Protein AF-A0A2K3M2D8-F1 (afdb_monomer_lite)

Sequence (207 aa):
MLEACWSGPVSIKERLSQLAHGIKEWNDITVERVMKQKRKLLGRIGGIQRKLQTERRNRFLIRLEKDLQDELAHILKSEELMWFQRSRANWLVDGDRNTRYYHLKAITRRRYNKVNMLRDMHGNWVEDVEALKQMANNYYKALFADEGNALNWYQTKITFPQLNDEDLQMIRGDITNEEVKRAVFNMSPWKAPGPDGFPAGFYQKSW

Organism: Trifolium pratense (NCBI:txid57577)

Secondary structure (DSSP, 8-state):
-HHHHHSSS--HHHHHHHHHHHHHHHHIIIIIHHHHHHHHHHHHHHHHHHHHHHSTT-HHHHHHHHHHHHHHHHHHHHHHHHHHHHHT-S---S-S--HHHHHHHHHHHHHHT----EE-TTS-EE--HHHHHHHHHHHHHHHTS-----------TTSPPPPPHHHHHHHTSPPPHHHHHHHHHHS-TTS---TTS--HHHHHH--

pLDDT: mean 78.42, std 10.38, range [46.56, 92.94]

Structure (mmCIF, N/CA/C/O backbone):
data_AF-A0A2K3M2D8-F1
#
_entry.id   AF-A0A2K3M2D8-F1
#
loop_
_atom_site.group_PDB
_atom_site.id
_atom_site.type_symbol
_atom_site.label_atom_id
_atom_site.label_alt_id
_atom_site.label_comp_id
_atom_site.label_asym_id
_atom_site.label_entity_id
_atom_site.label_seq_id
_atom_site.pdbx_PDB_ins_code
_atom_site.Cartn_x
_atom_site.Cartn_y
_atom_site.Cartn_z
_atom_site.occupancy
_atom_site.B_iso_or_equiv
_atom_site.auth_seq_id
_atom_site.auth_comp_id
_atom_site.auth_asym_id
_atom_site.auth_atom_id
_atom_site.pdbx_PDB_model_num
ATOM 1 N N . MET A 1 1 ? -13.037 15.030 -2.043 1.00 56.59 1 MET A N 1
ATOM 2 C CA . MET A 1 1 ? -11.563 15.011 -1.894 1.00 56.59 1 MET A CA 1
ATOM 3 C C . MET A 1 1 ? -10.885 14.781 -3.238 1.00 56.59 1 MET A C 1
ATOM 5 O O . MET A 1 1 ? -10.189 15.678 -3.675 1.00 56.59 1 MET A O 1
ATOM 9 N N . LEU A 1 2 ? -11.148 13.660 -3.926 1.00 56.94 2 LEU A N 1
ATOM 10 C CA . LEU A 1 2 ? -10.595 13.387 -5.264 1.00 56.94 2 LEU A CA 1
ATOM 11 C C . LEU A 1 2 ? -10.935 14.468 -6.304 1.00 56.94 2 LEU A C 1
ATOM 13 O O . LEU A 1 2 ? -10.025 14.979 -6.942 1.00 56.94 2 LEU A O 1
ATOM 17 N N . GLU A 1 3 ? -12.206 14.866 -6.416 1.00 62.62 3 GLU A N 1
ATOM 18 C CA . GLU A 1 3 ? -12.639 15.896 -7.381 1.00 62.62 3 GLU A CA 1
ATOM 19 C C . GLU A 1 3 ? -12.010 17.272 -7.108 1.00 62.62 3 GLU A C 1
ATOM 21 O O . GLU A 1 3 ? -11.564 17.939 -8.034 1.00 62.62 3 GLU A O 1
ATOM 26 N N . ALA A 1 4 ? -11.878 17.656 -5.834 1.00 61.91 4 ALA A N 1
ATOM 27 C CA . ALA A 1 4 ? -11.292 18.936 -5.433 1.00 61.91 4 ALA A CA 1
ATOM 28 C C . ALA A 1 4 ? -9.782 19.030 -5.730 1.00 61.91 4 ALA A C 1
ATOM 30 O O . ALA A 1 4 ? -9.289 20.102 -6.064 1.00 61.91 4 ALA A O 1
ATOM 31 N N . CYS A 1 5 ? -9.046 17.914 -5.647 1.00 61.62 5 CYS A N 1
ATOM 32 C CA . CYS A 1 5 ? -7.627 17.856 -6.026 1.00 61.62 5 CYS A CA 1
ATOM 33 C C . CYS A 1 5 ? -7.417 17.790 -7.552 1.00 61.62 5 CYS A C 1
ATOM 35 O O . CYS A 1 5 ? -6.292 17.941 -8.028 1.00 61.62 5 CYS A O 1
ATOM 37 N N . TRP A 1 6 ? -8.483 17.541 -8.321 1.00 65.06 6 TRP A N 1
ATOM 38 C CA . TRP A 1 6 ? -8.449 17.379 -9.776 1.00 65.06 6 TRP A CA 1
ATOM 39 C C . TRP A 1 6 ? -9.015 18.575 -10.557 1.00 65.06 6 TRP A C 1
ATOM 41 O O . TRP A 1 6 ? -8.907 18.601 -11.782 1.00 65.06 6 TRP A O 1
ATOM 51 N N . SER A 1 7 ? -9.543 19.598 -9.887 1.00 61.06 7 SER A N 1
ATOM 52 C CA . SER A 1 7 ? -10.033 20.834 -10.507 1.00 61.06 7 SER A CA 1
ATOM 53 C C . SER A 1 7 ? -9.023 21.982 -10.341 1.00 61.06 7 SER A C 1
ATOM 55 O O . SER A 1 7 ? -8.965 22.611 -9.289 1.00 61.06 7 SER A O 1
ATOM 57 N N . GLY A 1 8 ? -8.216 22.266 -11.370 1.00 64.50 8 GLY A N 1
ATOM 58 C CA . GLY A 1 8 ? -7.281 23.406 -11.403 1.00 64.50 8 GLY A CA 1
ATOM 59 C C . GLY A 1 8 ? -6.307 23.350 -12.593 1.00 64.50 8 GLY A C 1
ATOM 60 O O . GLY A 1 8 ? -6.267 22.324 -13.263 1.00 64.50 8 GLY A O 1
ATOM 61 N N . PRO A 1 9 ? -5.512 24.398 -12.887 1.00 69.94 9 PRO A N 1
ATOM 62 C CA . PRO A 1 9 ? -4.497 24.417 -13.956 1.00 69.94 9 PRO A CA 1
ATOM 63 C C . PRO A 1 9 ? -3.109 23.936 -13.474 1.00 69.94 9 PRO A C 1
ATOM 65 O O . PRO A 1 9 ? -2.076 24.468 -13.861 1.00 69.94 9 PRO A O 1
ATOM 68 N N . VAL A 1 10 ? -3.081 22.956 -12.571 1.00 74.19 10 VAL A N 1
ATOM 69 C CA . VAL A 1 10 ? -1.873 22.520 -11.850 1.00 74.19 10 VAL A CA 1
ATOM 70 C C . VAL A 1 10 ? -1.262 21.273 -12.512 1.00 74.19 10 VAL A C 1
ATOM 72 O O . VAL A 1 10 ? -2.002 20.450 -13.065 1.00 74.19 10 VAL A O 1
ATOM 75 N N . SER A 1 11 ? 0.067 21.109 -12.454 1.00 81.75 11 SER A N 1
ATOM 76 C CA . SER A 1 11 ? 0.778 19.932 -12.987 1.00 81.75 11 SER A CA 1
ATOM 77 C C . SER A 1 11 ? 0.305 18.625 -12.334 1.00 81.75 11 SER A C 1
ATOM 79 O O . SER A 1 11 ? -0.012 18.589 -11.144 1.00 81.75 11 SER A O 1
ATOM 81 N N . ILE A 1 12 ? 0.297 17.516 -13.085 1.00 79.06 12 ILE A N 1
ATOM 82 C CA . ILE A 1 12 ? -0.122 16.188 -12.593 1.00 79.06 12 ILE A CA 1
ATOM 83 C C . ILE A 1 12 ? 0.673 15.777 -11.342 1.00 79.06 12 ILE A C 1
ATOM 85 O O . ILE A 1 12 ? 0.098 15.256 -10.388 1.00 79.06 12 ILE A O 1
ATOM 89 N N . LYS A 1 13 ? 1.980 16.069 -11.296 1.00 79.75 13 LYS A N 1
ATOM 90 C CA . LYS A 1 13 ? 2.847 15.730 -10.152 1.00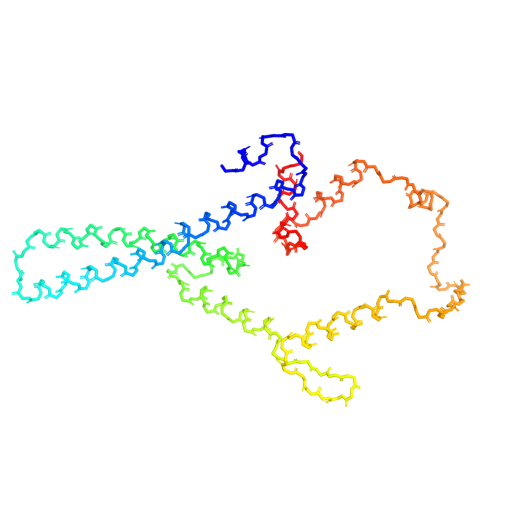 79.75 13 LYS A CA 1
ATOM 91 C C . LYS A 1 13 ? 2.410 16.428 -8.861 1.00 79.75 13 LYS A C 1
ATOM 93 O O . LYS A 1 13 ? 2.422 15.832 -7.782 1.00 79.75 13 LYS A O 1
ATOM 98 N N . GLU A 1 14 ? 2.003 17.684 -8.973 1.00 80.19 14 GLU A N 1
ATOM 99 C CA . GLU A 1 14 ? 1.523 18.479 -7.845 1.00 80.19 14 GLU A CA 1
ATOM 100 C C . GLU A 1 14 ? 0.139 18.003 -7.392 1.00 80.19 14 GLU A C 1
ATOM 102 O O . GLU A 1 14 ? -0.081 17.852 -6.192 1.00 80.19 14 GLU A O 1
ATOM 107 N N . ARG A 1 15 ? -0.750 17.628 -8.323 1.00 81.69 15 ARG A N 1
ATOM 108 C CA . ARG A 1 15 ? -2.049 17.010 -7.987 1.00 81.69 15 ARG A CA 1
ATOM 109 C C . ARG A 1 15 ? -1.896 15.689 -7.247 1.00 81.69 15 ARG A C 1
ATOM 111 O O . ARG A 1 15 ? -2.567 15.475 -6.242 1.00 81.69 15 ARG A O 1
ATOM 118 N N . LEU A 1 16 ? -1.002 14.814 -7.712 1.00 82.25 16 LEU A N 1
ATOM 119 C CA . LEU A 1 16 ? -0.710 13.543 -7.043 1.00 82.25 16 LEU A CA 1
ATOM 120 C C . LEU A 1 16 ? -0.160 13.778 -5.631 1.00 82.25 16 LEU A C 1
ATOM 122 O O . LEU A 1 16 ? -0.548 13.081 -4.697 1.00 82.25 16 LEU A O 1
ATOM 126 N N . SER A 1 17 ? 0.674 14.805 -5.455 1.00 83.56 17 SER A N 1
ATOM 127 C CA . SER A 1 17 ? 1.220 15.182 -4.146 1.00 83.56 17 SER A CA 1
ATOM 128 C C . SER A 1 17 ? 0.140 15.725 -3.200 1.00 83.56 17 SER A C 1
ATOM 130 O O . SER A 1 17 ? 0.068 15.310 -2.043 1.00 83.56 17 SER A O 1
ATOM 132 N N . GLN A 1 18 ? -0.742 16.602 -3.688 1.00 82.44 18 GLN A N 1
ATOM 133 C CA . GLN A 1 18 ? -1.882 17.118 -2.921 1.00 82.44 18 GLN A CA 1
ATOM 134 C C . GLN A 1 18 ? -2.861 16.002 -2.546 1.00 82.44 18 GLN A C 1
ATOM 136 O O . GLN A 1 18 ? -3.309 15.926 -1.402 1.00 82.44 18 GLN A O 1
ATOM 141 N N . LEU A 1 19 ? -3.145 15.094 -3.482 1.00 83.69 19 LEU A N 1
ATOM 142 C CA . LEU A 1 19 ? -3.987 13.933 -3.233 1.00 83.69 19 LEU A CA 1
ATOM 143 C C . LEU A 1 19 ? -3.359 13.006 -2.189 1.00 83.69 19 LEU A C 1
ATOM 145 O O . LEU A 1 19 ? -4.055 12.557 -1.283 1.00 83.69 19 LEU A O 1
ATOM 149 N N . ALA A 1 20 ? -2.053 12.745 -2.272 1.00 83.56 20 ALA A N 1
ATOM 150 C CA . ALA A 1 20 ? -1.342 11.941 -1.283 1.00 83.56 20 ALA A CA 1
ATOM 151 C C . ALA A 1 20 ? -1.420 12.570 0.118 1.00 83.56 20 ALA A C 1
ATOM 153 O O . ALA A 1 20 ? -1.667 11.861 1.097 1.00 83.56 20 ALA A O 1
ATOM 154 N N . HIS A 1 21 ? -1.275 13.896 0.218 1.00 82.69 21 HIS A N 1
ATOM 155 C CA . HIS A 1 21 ? -1.446 14.617 1.478 1.00 82.69 21 HIS A CA 1
ATOM 156 C C . HIS A 1 21 ? -2.876 14.487 2.017 1.00 82.69 21 HIS A C 1
ATOM 158 O O . HIS A 1 21 ? -3.063 14.102 3.170 1.00 82.69 21 HIS A O 1
ATOM 164 N N . GLY A 1 22 ? -3.879 14.701 1.164 1.00 83.06 22 GLY A N 1
ATOM 165 C CA . GLY A 1 22 ? -5.282 14.536 1.530 1.00 83.06 22 GLY A CA 1
ATOM 166 C C . GLY A 1 22 ? -5.614 13.113 1.984 1.00 83.06 22 GLY A C 1
ATOM 167 O O . GLY A 1 22 ? -6.265 12.922 3.006 1.00 83.06 22 GLY A O 1
ATOM 168 N N . ILE A 1 23 ? -5.117 12.087 1.290 1.00 80.81 23 ILE A N 1
ATOM 169 C CA . ILE A 1 23 ? -5.309 10.684 1.690 1.00 80.81 23 ILE A CA 1
ATOM 170 C C . ILE A 1 23 ? -4.653 10.407 3.045 1.00 80.81 23 ILE A C 1
ATOM 172 O O . ILE A 1 23 ? -5.220 9.671 3.854 1.00 80.81 23 ILE A O 1
ATOM 176 N N . LYS A 1 24 ? -3.480 10.989 3.316 1.00 80.06 24 LYS A N 1
ATOM 177 C CA . LYS A 1 24 ? -2.807 10.855 4.611 1.00 80.06 24 LYS A CA 1
ATOM 178 C C . LYS A 1 24 ? -3.639 11.479 5.731 1.00 80.06 24 LYS A C 1
ATOM 180 O O . LYS A 1 24 ? -3.902 10.807 6.723 1.00 80.06 24 LYS A O 1
ATOM 185 N N . GLU A 1 25 ? -4.124 12.700 5.534 1.00 80.94 25 GLU A N 1
ATOM 186 C CA . GLU A 1 25 ? -5.004 13.378 6.489 1.00 80.94 25 GLU A CA 1
ATOM 187 C C . GLU A 1 25 ? -6.316 12.604 6.699 1.00 80.94 25 GLU A C 1
ATOM 189 O O . GLU A 1 25 ? -6.740 12.365 7.830 1.00 80.94 25 GLU A O 1
ATOM 194 N N . TRP A 1 26 ? -6.928 12.112 5.619 1.00 80.56 26 TRP A N 1
ATOM 195 C CA . TRP A 1 26 ? -8.106 11.252 5.690 1.00 80.56 26 TRP A CA 1
ATOM 196 C C . TRP A 1 26 ? -7.828 9.967 6.471 1.00 80.56 26 TRP A C 1
ATOM 198 O O . TRP A 1 26 ? -8.653 9.561 7.290 1.00 80.56 26 TRP A O 1
ATOM 208 N N . ASN A 1 27 ? -6.673 9.330 6.262 1.00 77.50 27 ASN A N 1
ATOM 209 C CA . ASN A 1 27 ? -6.263 8.141 7.005 1.00 77.50 27 ASN A CA 1
ATOM 210 C C . ASN A 1 27 ? -6.078 8.451 8.500 1.00 77.50 27 ASN A C 1
ATOM 212 O O . ASN A 1 27 ? -6.513 7.661 9.335 1.00 77.50 27 ASN A O 1
ATOM 216 N N . ASP A 1 28 ? -5.522 9.606 8.857 1.00 72.75 28 ASP A N 1
ATOM 217 C CA . ASP A 1 28 ? -5.382 10.015 10.259 1.00 72.75 28 ASP A CA 1
ATOM 218 C C . ASP A 1 28 ? -6.762 10.274 10.899 1.00 72.75 28 ASP A C 1
ATOM 220 O O . ASP A 1 28 ? -7.049 9.827 12.015 1.00 72.75 28 ASP A O 1
ATOM 224 N N . ILE A 1 29 ? -7.680 10.899 10.158 1.00 73.12 29 ILE A N 1
ATOM 225 C CA . ILE A 1 29 ? -9.049 11.185 10.612 1.00 73.12 29 ILE A CA 1
ATOM 226 C C . ILE A 1 29 ? -9.924 9.928 10.684 1.00 73.12 29 ILE A C 1
ATOM 228 O O . ILE A 1 29 ? -10.851 9.884 11.493 1.00 73.12 29 ILE A O 1
ATOM 232 N N . THR A 1 30 ? -9.673 8.906 9.868 1.00 70.88 30 THR A N 1
ATOM 233 C CA . THR A 1 30 ? -10.493 7.684 9.835 1.00 70.88 30 THR A CA 1
ATOM 234 C C . THR A 1 30 ? -9.877 6.561 10.660 1.00 70.88 30 THR A C 1
ATOM 236 O O . THR A 1 30 ? -10.492 6.089 11.614 1.00 70.88 30 THR A O 1
ATOM 239 N N . VAL A 1 31 ? -8.644 6.156 10.364 1.00 70.00 31 VAL A N 1
ATOM 240 C CA . VAL A 1 31 ? -8.004 4.984 10.972 1.00 70.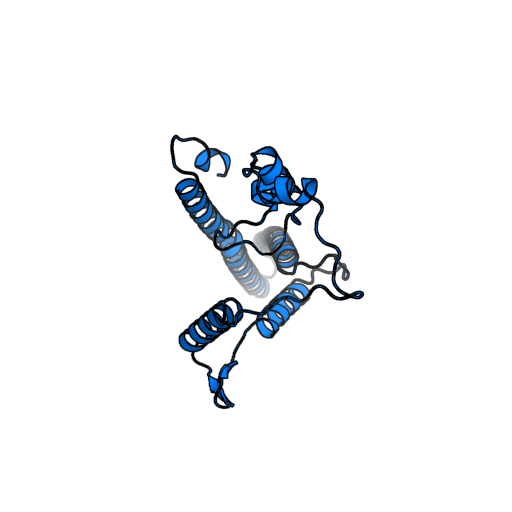00 31 VAL A CA 1
ATOM 241 C C . VAL A 1 31 ? -7.544 5.252 12.399 1.00 70.00 31 VAL A C 1
ATOM 243 O O . VAL A 1 31 ? -7.848 4.461 13.299 1.00 70.00 31 VAL A O 1
ATOM 246 N N . GLU A 1 32 ? -6.835 6.356 12.656 1.00 73.19 32 GLU A N 1
ATOM 247 C CA . GLU A 1 32 ? -6.421 6.642 14.034 1.00 73.19 32 GLU A CA 1
ATOM 248 C C . GLU A 1 32 ? -7.616 6.977 14.919 1.00 73.19 32 GLU A C 1
ATOM 250 O O . GLU A 1 32 ? -7.638 6.618 16.100 1.00 73.19 32 GLU A O 1
ATOM 255 N N . ARG A 1 33 ? -8.625 7.643 14.355 1.00 78.19 33 ARG A N 1
ATOM 256 C CA . ARG A 1 33 ? -9.856 7.968 15.069 1.00 78.19 33 ARG A CA 1
ATOM 257 C C . ARG A 1 33 ? -10.622 6.718 15.469 1.00 78.19 33 ARG A C 1
ATOM 259 O O . ARG A 1 33 ? -11.011 6.652 16.628 1.00 78.19 33 ARG A O 1
ATOM 266 N N . VAL A 1 34 ? -10.762 5.716 14.595 1.00 81.25 34 VAL A N 1
ATOM 267 C CA . VAL A 1 34 ? -11.384 4.418 14.930 1.00 81.25 34 VAL A CA 1
ATOM 268 C C . VAL A 1 34 ? -10.665 3.767 16.118 1.00 81.25 34 VAL A C 1
ATOM 270 O O . VAL A 1 34 ? -11.301 3.370 17.095 1.00 81.25 34 VAL A O 1
ATOM 273 N N . MET A 1 35 ? -9.328 3.758 16.112 1.00 80.44 35 MET A N 1
ATOM 274 C CA . MET A 1 35 ? -8.526 3.209 17.216 1.00 80.44 35 MET A CA 1
ATOM 275 C C . MET A 1 35 ? -8.647 4.022 18.517 1.00 80.44 35 MET A C 1
ATOM 277 O O . MET A 1 35 ? -8.703 3.462 19.618 1.00 80.44 35 MET A O 1
ATOM 281 N N . LYS A 1 36 ? -8.679 5.358 18.428 1.00 84.50 36 LYS A N 1
ATOM 282 C CA . LYS A 1 36 ? -8.880 6.265 19.574 1.00 84.50 36 LYS A CA 1
ATOM 283 C C . LYS A 1 36 ? -10.304 6.129 20.141 1.00 84.50 36 LYS A C 1
ATOM 285 O O . LYS A 1 36 ? -10.460 6.029 21.357 1.00 84.50 36 LYS A O 1
ATOM 290 N N . GLN A 1 37 ? -11.323 6.051 19.284 1.00 85.44 37 GLN A N 1
ATOM 291 C CA . GLN A 1 37 ? -12.730 5.863 19.655 1.00 85.44 37 GLN A CA 1
ATOM 292 C C . GLN A 1 37 ? -12.955 4.514 20.333 1.00 85.44 37 GLN A C 1
ATOM 294 O O . GLN A 1 37 ? -13.534 4.489 21.415 1.00 85.44 37 GLN A O 1
ATOM 299 N N . LYS A 1 38 ? -12.410 3.418 19.789 1.00 87.12 38 LYS A N 1
ATOM 300 C CA . LYS A 1 38 ? -12.451 2.093 20.429 1.00 87.12 38 LYS A CA 1
ATOM 301 C C . LYS A 1 38 ? -11.910 2.133 21.858 1.00 87.12 38 LYS A C 1
ATOM 303 O O . LYS A 1 38 ? -12.580 1.683 22.784 1.00 87.12 38 LYS A O 1
ATOM 308 N N . ARG A 1 39 ? -10.723 2.724 22.062 1.00 87.12 39 ARG A N 1
ATOM 309 C CA . ARG A 1 39 ? -10.127 2.879 23.404 1.00 87.12 39 ARG A CA 1
ATOM 310 C C . ARG A 1 39 ? -11.017 3.698 24.340 1.00 87.12 39 ARG A C 1
ATOM 312 O O . ARG A 1 39 ? -11.209 3.307 25.489 1.00 87.12 39 ARG A O 1
ATOM 319 N N . LYS A 1 40 ? -11.594 4.799 23.849 1.00 90.44 40 LYS A N 1
ATOM 320 C CA . LYS A 1 40 ? -12.511 5.650 24.623 1.00 90.44 40 LYS A CA 1
ATOM 321 C C . LYS A 1 40 ? -13.783 4.900 25.030 1.00 90.44 40 LYS A C 1
ATOM 323 O O . LYS A 1 40 ? -14.185 4.996 26.187 1.00 90.44 40 LYS A O 1
ATOM 328 N N . LEU A 1 41 ? -14.399 4.152 24.114 1.00 88.56 41 LEU A N 1
ATOM 329 C CA . LEU A 1 41 ? -15.617 3.378 24.375 1.00 88.56 41 LEU A CA 1
ATOM 330 C C . LEU A 1 41 ? -15.370 2.266 25.394 1.00 88.56 41 LEU A C 1
ATOM 332 O O . LEU A 1 41 ? -16.096 2.186 26.380 1.00 88.56 41 LEU A O 1
ATOM 336 N N . LEU A 1 42 ? -14.292 1.493 25.232 1.00 85.00 42 LEU A N 1
ATOM 337 C CA . LEU A 1 42 ? -13.897 0.465 26.201 1.00 85.00 42 LEU A CA 1
ATOM 338 C C . LEU A 1 42 ? -13.642 1.058 27.595 1.00 85.00 42 LEU A C 1
ATOM 340 O O . LEU A 1 42 ? -14.097 0.506 28.595 1.00 85.00 42 LEU A O 1
ATOM 344 N N . GLY A 1 43 ? -12.977 2.217 27.669 1.00 87.00 43 GLY A N 1
ATOM 345 C CA . GLY A 1 43 ? -12.768 2.932 28.930 1.00 87.00 43 GLY A CA 1
ATOM 346 C C . GLY A 1 43 ? -14.075 3.389 29.591 1.00 87.00 43 GLY A C 1
ATOM 347 O O . GLY A 1 43 ? -14.234 3.233 30.803 1.00 87.00 43 GLY A O 1
ATOM 348 N N . ARG A 1 44 ? -15.032 3.914 28.808 1.00 88.75 44 ARG A N 1
ATOM 349 C CA . ARG A 1 44 ? -16.357 4.333 29.304 1.00 88.75 44 ARG A CA 1
ATOM 350 C C . ARG A 1 44 ? -17.186 3.147 29.791 1.00 88.75 44 ARG A C 1
ATOM 352 O O . ARG A 1 44 ? -17.714 3.222 30.896 1.00 88.75 44 ARG A O 1
ATOM 359 N N . ILE A 1 45 ? -17.250 2.062 29.017 1.00 82.94 45 ILE A N 1
ATOM 360 C CA . ILE A 1 45 ? -17.955 0.828 29.395 1.00 82.94 45 ILE A CA 1
ATOM 361 C C . ILE A 1 45 ? -17.355 0.263 30.687 1.00 82.94 45 ILE A C 1
ATOM 363 O O . ILE A 1 45 ? -18.086 0.035 31.645 1.00 82.94 45 ILE A O 1
ATOM 367 N N . GLY A 1 46 ? -16.025 0.157 30.781 1.00 79.75 46 GLY A N 1
ATOM 368 C CA . GLY A 1 46 ? -15.361 -0.301 32.006 1.00 79.75 46 GLY A CA 1
ATOM 369 C C . GLY A 1 46 ? -15.618 0.609 33.218 1.00 79.75 46 GLY A C 1
ATOM 370 O O . GLY A 1 46 ? -15.731 0.139 34.348 1.00 79.75 46 GLY A O 1
ATOM 371 N N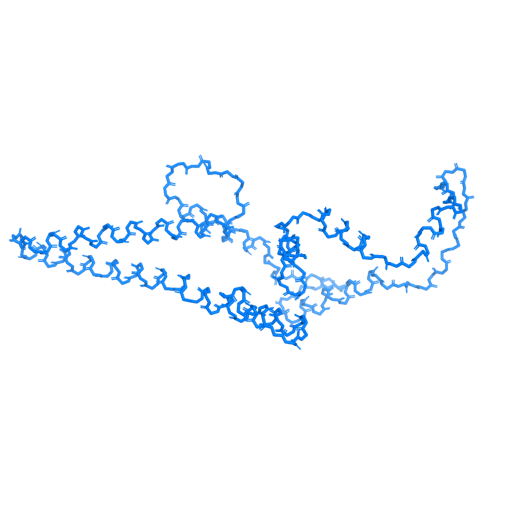 . GLY A 1 47 ? -15.752 1.923 33.010 1.00 82.44 47 GLY A N 1
ATOM 372 C CA . GLY A 1 47 ? -16.182 2.864 34.049 1.00 82.44 47 GLY A CA 1
ATOM 373 C C . GLY A 1 47 ? -17.619 2.628 34.524 1.00 82.44 47 GLY A C 1
ATOM 374 O O . GLY A 1 47 ? -17.867 2.611 35.729 1.00 82.44 47 GLY A O 1
ATOM 375 N N . ILE A 1 48 ? -18.549 2.413 33.591 1.00 81.75 48 ILE A N 1
ATOM 376 C CA . ILE A 1 48 ? -19.967 2.157 33.881 1.00 81.75 48 ILE A CA 1
ATOM 377 C C . ILE A 1 48 ? -20.144 0.817 34.596 1.00 81.75 48 ILE A C 1
ATOM 379 O O . ILE A 1 48 ? -20.824 0.770 35.616 1.00 81.75 48 ILE A O 1
ATOM 383 N N . GLN A 1 49 ? -19.469 -0.238 34.139 1.00 76.56 49 GLN A N 1
ATOM 384 C CA . GLN A 1 49 ? -19.517 -1.562 34.764 1.00 76.56 49 GLN A CA 1
ATOM 385 C C . GLN A 1 49 ? -19.013 -1.534 36.211 1.00 76.56 49 GLN A C 1
ATOM 387 O O . GLN A 1 49 ? -19.648 -2.110 37.092 1.00 76.56 49 GLN A O 1
ATOM 392 N N . ARG A 1 50 ? -17.932 -0.790 36.495 1.00 77.62 50 ARG A N 1
ATOM 393 C CA . ARG A 1 50 ? -17.454 -0.575 37.874 1.00 77.62 50 ARG A CA 1
ATOM 394 C C . ARG A 1 50 ? -18.482 0.153 38.742 1.00 77.62 50 ARG A C 1
ATOM 396 O O . ARG A 1 50 ? -18.693 -0.243 39.881 1.00 77.62 50 ARG A O 1
ATOM 403 N N . LYS A 1 51 ? -19.159 1.176 38.208 1.00 79.94 51 LYS A N 1
ATOM 404 C CA . LYS A 1 51 ? -20.235 1.875 38.935 1.00 79.94 51 LYS A CA 1
ATOM 405 C C . LYS A 1 51 ? -21.487 1.014 39.132 1.00 79.94 51 LYS A C 1
ATOM 407 O O . LYS A 1 51 ? -22.123 1.112 40.173 1.00 79.94 51 LYS A O 1
ATOM 412 N N . LEU A 1 52 ? -21.834 0.151 38.180 1.00 70.94 52 LEU A N 1
ATOM 413 C CA . LEU A 1 52 ? -22.966 -0.778 38.296 1.00 70.94 52 LEU A CA 1
ATOM 414 C C . LEU A 1 52 ? -22.726 -1.878 39.342 1.00 70.94 52 LEU A C 1
ATOM 416 O O . LEU A 1 52 ? -23.684 -2.379 39.928 1.00 70.94 52 LEU A O 1
ATOM 420 N N . GLN A 1 53 ? -21.466 -2.228 39.624 1.00 72.62 53 GLN A N 1
ATOM 421 C CA . GLN A 1 53 ? -21.125 -3.151 40.712 1.00 72.62 53 GLN A CA 1
ATOM 422 C C . GLN A 1 53 ? -21.445 -2.565 42.096 1.00 72.62 53 GLN A C 1
ATOM 424 O O . GLN A 1 53 ? -21.895 -3.308 42.971 1.00 72.62 53 GLN A O 1
ATOM 429 N N . THR A 1 54 ? -21.265 -1.251 42.277 1.00 74.19 54 THR A N 1
ATOM 430 C CA . THR A 1 54 ? -21.588 -0.528 43.519 1.00 74.19 54 THR A CA 1
ATOM 431 C C . THR A 1 54 ? -23.050 -0.066 43.575 1.00 74.19 54 THR A C 1
ATOM 433 O O . THR A 1 54 ? -23.678 -0.143 44.625 1.00 74.19 54 THR A O 1
ATOM 436 N N . GLU A 1 55 ? -23.631 0.353 42.447 1.00 70.81 55 GLU A N 1
ATOM 437 C CA . GLU A 1 55 ? -25.010 0.850 42.322 1.00 70.81 55 GLU A CA 1
ATOM 438 C C . GLU A 1 55 ? -25.856 -0.092 41.446 1.00 70.81 55 GLU A C 1
ATOM 440 O O . GLU A 1 55 ? -26.198 0.207 40.299 1.00 70.81 55 GLU A O 1
ATOM 445 N N . ARG A 1 56 ? -26.231 -1.252 42.001 1.00 60.22 56 ARG A N 1
ATOM 446 C CA . ARG A 1 56 ? -26.855 -2.382 41.275 1.00 60.22 56 ARG A CA 1
ATOM 447 C C . ARG A 1 56 ? -28.213 -2.108 40.597 1.00 60.22 56 ARG A C 1
ATOM 449 O O . ARG A 1 56 ? -28.770 -3.011 39.978 1.00 60.22 56 ARG A O 1
ATOM 456 N N . ARG A 1 57 ? -28.793 -0.907 40.715 1.00 65.38 57 ARG A N 1
ATOM 457 C CA . ARG A 1 57 ? -30.145 -0.575 40.207 1.00 65.38 57 ARG A CA 1
ATOM 458 C C . ARG A 1 57 ? -30.233 0.767 39.475 1.00 65.38 57 ARG A C 1
ATOM 460 O O . ARG A 1 57 ? -31.266 1.430 39.509 1.00 65.38 57 ARG A O 1
ATOM 467 N N . ASN A 1 58 ? -29.179 1.163 38.768 1.00 77.19 58 ASN A N 1
ATOM 468 C CA . ASN A 1 58 ? -29.206 2.380 37.960 1.00 77.19 58 ASN A CA 1
ATOM 469 C C . ASN A 1 58 ? -29.657 2.094 36.511 1.00 77.19 58 ASN A C 1
ATOM 471 O O . ASN A 1 58 ? -28.861 1.727 35.646 1.00 77.19 58 ASN A O 1
ATOM 475 N N . ARG A 1 59 ? -30.958 2.275 36.231 1.00 81.94 59 ARG A N 1
ATOM 476 C CA . ARG A 1 59 ? -31.557 2.029 34.900 1.00 81.94 59 ARG A CA 1
ATOM 477 C C . ARG A 1 59 ? -30.944 2.904 33.797 1.00 81.94 59 ARG A C 1
ATOM 479 O O . ARG A 1 59 ? -30.870 2.468 32.650 1.00 81.94 59 ARG A O 1
ATOM 486 N N . PHE A 1 60 ? -30.492 4.111 34.137 1.00 87.06 60 PHE A N 1
ATOM 487 C CA . PHE A 1 60 ? -29.815 5.003 33.197 1.00 87.06 60 PHE A CA 1
ATOM 488 C C . PHE A 1 60 ? -28.455 4.438 32.775 1.00 87.06 60 PHE A C 1
ATOM 490 O O . PHE A 1 60 ? -28.172 4.377 31.582 1.00 87.06 60 PHE A O 1
ATOM 497 N N . LEU A 1 61 ? -27.652 3.954 33.729 1.00 78.44 61 LEU A N 1
ATOM 498 C CA . LEU A 1 61 ? -26.350 3.346 33.434 1.00 78.44 61 LEU A CA 1
ATOM 499 C C . LEU A 1 61 ? -26.474 2.076 32.584 1.00 78.44 61 LEU A C 1
ATOM 501 O O . LEU A 1 61 ? -25.660 1.883 31.690 1.00 78.44 61 LEU A O 1
ATOM 505 N N . ILE A 1 62 ? -27.514 1.264 32.800 1.00 76.81 62 ILE A N 1
ATOM 506 C CA . ILE A 1 62 ? -27.785 0.068 31.982 1.00 76.81 62 ILE A CA 1
ATOM 507 C C . ILE A 1 62 ? -28.119 0.450 30.532 1.00 76.81 62 ILE A C 1
ATOM 509 O O . ILE A 1 62 ? -27.603 -0.157 29.596 1.00 76.81 62 ILE A O 1
ATOM 513 N N . ARG A 1 63 ? -28.967 1.469 30.323 1.00 86.88 63 ARG A N 1
ATOM 514 C CA . ARG A 1 63 ? -29.288 1.953 28.969 1.00 86.88 63 ARG A CA 1
ATOM 515 C C . ARG A 1 63 ? -28.048 2.534 28.286 1.00 86.88 63 ARG A C 1
ATOM 517 O O . ARG A 1 63 ? -27.762 2.174 27.154 1.00 86.88 63 ARG A O 1
ATOM 524 N N . LEU A 1 64 ? -27.286 3.356 29.005 1.00 87.06 64 LEU A N 1
ATOM 525 C CA . LEU A 1 64 ? -26.054 3.950 28.493 1.00 87.06 64 LEU A CA 1
ATOM 526 C C . LEU A 1 64 ? -24.993 2.892 28.154 1.00 87.06 64 LEU A C 1
ATOM 528 O O . LEU A 1 64 ? -24.278 3.048 27.170 1.00 87.06 64 LEU A O 1
ATOM 532 N N . GLU A 1 65 ? -24.874 1.822 28.944 1.00 80.81 65 GLU A N 1
ATOM 533 C CA . GLU A 1 65 ? -23.987 0.701 28.621 1.00 80.81 65 GLU A CA 1
ATOM 534 C C . GLU A 1 65 ? -24.391 0.041 27.302 1.00 80.81 65 GLU A C 1
ATOM 536 O O . GLU A 1 65 ? -23.527 -0.178 26.455 1.00 80.81 65 GLU A O 1
ATOM 541 N N . LYS A 1 66 ? -25.689 -0.220 27.105 1.00 82.88 66 LYS A N 1
ATOM 542 C CA . LYS A 1 66 ? -26.205 -0.793 25.859 1.00 82.88 66 LYS A CA 1
ATOM 543 C C . LYS A 1 66 ? -25.884 0.097 24.654 1.00 82.88 66 LYS A C 1
ATOM 545 O O . LYS A 1 66 ? -25.301 -0.389 23.691 1.00 82.88 66 LYS A O 1
ATOM 550 N N . ASP A 1 67 ? -26.171 1.395 24.745 1.00 88.50 67 ASP A N 1
ATOM 551 C CA . ASP A 1 67 ? -25.905 2.347 23.657 1.00 88.50 67 ASP A CA 1
ATOM 552 C C . ASP A 1 67 ? -24.403 2.386 23.295 1.00 88.50 67 ASP A C 1
ATOM 554 O O . ASP A 1 67 ? -24.026 2.415 22.124 1.00 88.50 67 ASP A O 1
ATOM 558 N N . LEU A 1 68 ? -23.519 2.325 24.301 1.00 83.62 68 LEU A N 1
ATOM 559 C CA . LEU A 1 68 ? -22.068 2.282 24.090 1.00 83.62 68 LEU A CA 1
ATOM 560 C C . LEU A 1 68 ? -21.581 0.944 23.519 1.00 83.62 68 LEU A C 1
ATOM 562 O O . LEU A 1 68 ? -20.589 0.929 22.788 1.00 83.62 68 LEU A O 1
ATOM 566 N N . GLN A 1 69 ? -22.233 -0.171 23.855 1.00 78.44 69 GLN A N 1
ATOM 567 C CA . GLN A 1 69 ? -21.939 -1.480 23.268 1.00 78.44 69 GLN A CA 1
ATOM 568 C C . GLN A 1 69 ? -22.340 -1.530 21.789 1.00 78.44 69 GLN A C 1
ATOM 570 O O . GLN A 1 69 ? -21.572 -2.053 20.978 1.00 78.44 69 GLN A O 1
ATOM 575 N N . ASP A 1 70 ? -23.474 -0.930 21.424 1.00 85.62 70 ASP A N 1
ATOM 576 C CA . ASP A 1 70 ? -23.909 -0.805 20.030 1.00 85.62 70 ASP A CA 1
ATOM 577 C C . ASP A 1 70 ? -22.930 0.078 19.229 1.00 85.62 70 ASP A C 1
ATOM 579 O O . ASP A 1 70 ? -22.460 -0.313 18.155 1.00 85.62 70 ASP A O 1
ATOM 583 N N . GLU A 1 71 ? -22.510 1.223 19.784 1.00 87.75 71 GLU A N 1
ATOM 584 C CA . GLU A 1 71 ? -21.478 2.078 19.176 1.00 87.75 71 GLU A CA 1
ATOM 585 C C . GLU A 1 71 ? -20.140 1.328 19.021 1.00 87.75 71 GLU A C 1
ATOM 587 O O . GLU A 1 71 ? -19.488 1.392 17.974 1.00 87.75 71 GLU A O 1
ATOM 592 N N . LEU A 1 72 ? -19.740 0.548 20.032 1.00 84.00 72 LEU A N 1
ATOM 593 C CA . LEU A 1 72 ? -18.534 -0.276 19.974 1.00 84.00 72 LEU A CA 1
ATOM 594 C C . LEU A 1 72 ? -18.630 -1.341 18.874 1.00 84.00 72 LEU A C 1
ATOM 596 O O . LEU A 1 72 ? -17.647 -1.556 18.164 1.00 84.00 72 LEU A O 1
ATOM 600 N N . ALA A 1 73 ? -19.789 -1.973 18.683 1.00 82.56 73 ALA A N 1
ATOM 601 C CA . ALA A 1 73 ? -19.995 -2.956 17.622 1.00 82.56 73 ALA A CA 1
ATOM 602 C C . ALA A 1 73 ? -19.793 -2.342 16.223 1.00 82.56 73 ALA A C 1
ATOM 604 O O . ALA A 1 73 ? -19.142 -2.951 15.368 1.00 82.56 73 ALA A O 1
ATOM 605 N N . HIS A 1 74 ? -20.268 -1.111 16.001 1.00 85.56 74 HIS A N 1
ATOM 606 C CA . HIS A 1 74 ? -20.030 -0.372 14.756 1.00 85.56 74 HIS A CA 1
ATOM 607 C C . HIS A 1 74 ? -18.545 -0.056 14.522 1.00 85.56 74 HIS A C 1
ATOM 609 O O . HIS A 1 74 ? -18.031 -0.228 13.408 1.00 85.56 74 HIS A O 1
ATOM 615 N N . ILE A 1 75 ? -17.834 0.368 15.570 1.00 86.06 75 ILE A N 1
ATOM 616 C CA . ILE A 1 75 ? -16.397 0.663 15.502 1.00 86.06 75 ILE A CA 1
ATOM 617 C C . ILE A 1 75 ? -15.584 -0.609 15.229 1.00 86.06 75 ILE A C 1
ATOM 619 O O . ILE A 1 75 ? -14.692 -0.592 14.380 1.00 86.06 75 ILE A O 1
ATOM 623 N N . LEU A 1 76 ? -15.920 -1.727 15.879 1.00 80.62 76 LEU A N 1
ATOM 624 C CA . LEU A 1 76 ? -15.259 -3.017 15.660 1.00 80.62 76 LEU A CA 1
ATOM 625 C C . LEU A 1 76 ? -15.462 -3.537 14.232 1.00 80.62 76 LEU A C 1
ATOM 627 O O . LEU A 1 76 ? -14.514 -4.035 13.632 1.00 80.62 76 LEU A O 1
ATOM 631 N N . LYS A 1 77 ? -16.657 -3.364 13.653 1.00 81.94 77 LYS A N 1
ATOM 632 C CA . LYS A 1 77 ? -16.922 -3.723 12.249 1.00 81.94 77 LYS A CA 1
ATOM 633 C C . LYS A 1 77 ? -16.083 -2.889 11.275 1.00 81.94 77 LYS A C 1
ATOM 635 O O . LYS A 1 77 ? -15.548 -3.413 10.301 1.00 81.94 77 LYS A O 1
ATOM 640 N N . SER A 1 78 ? -15.937 -1.593 11.548 1.00 81.50 78 SER A N 1
ATOM 641 C CA . SER A 1 78 ? -15.074 -0.707 10.752 1.00 81.50 78 SER A CA 1
ATOM 642 C C . SER A 1 78 ? -13.598 -1.114 10.843 1.00 81.50 78 SER A C 1
ATOM 644 O O . SER A 1 78 ? -12.890 -1.149 9.837 1.00 81.50 78 SER A O 1
ATOM 646 N N . GLU A 1 79 ? -13.133 -1.466 12.043 1.00 82.62 79 GLU A N 1
ATOM 647 C CA . GLU A 1 79 ? -11.775 -1.962 12.276 1.00 82.62 79 GLU A CA 1
ATOM 648 C C . GLU A 1 79 ? -11.521 -3.301 11.561 1.00 82.62 79 GLU A C 1
ATOM 650 O O . GLU A 1 79 ? -10.475 -3.479 10.939 1.00 82.62 79 GLU A O 1
ATOM 655 N N . GLU A 1 80 ? -12.480 -4.226 11.601 1.00 79.12 80 GLU A N 1
ATOM 656 C CA . GLU A 1 80 ? -12.421 -5.507 10.894 1.00 79.12 80 GLU A CA 1
ATOM 657 C C . GLU A 1 80 ? -12.266 -5.319 9.381 1.00 79.12 80 GLU A C 1
ATOM 659 O O . GLU A 1 80 ? -11.336 -5.872 8.789 1.00 79.12 80 GLU A O 1
ATOM 664 N N . LEU A 1 81 ? -13.107 -4.481 8.765 1.00 76.69 81 LEU A N 1
ATOM 665 C CA . LEU A 1 81 ? -13.019 -4.151 7.338 1.00 76.69 81 LEU A CA 1
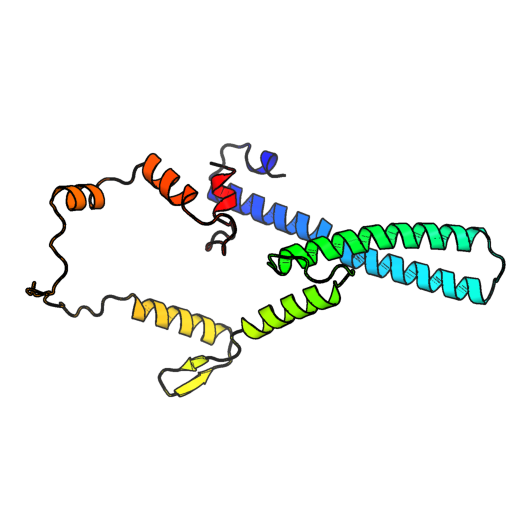ATOM 666 C C . LEU A 1 81 ? -11.646 -3.578 6.969 1.00 76.69 81 LEU A C 1
ATOM 668 O O . LEU A 1 81 ? -11.051 -3.961 5.959 1.00 76.69 81 LEU A O 1
ATOM 672 N N . MET A 1 82 ? -11.110 -2.695 7.811 1.00 77.12 82 MET A N 1
ATOM 673 C CA . MET A 1 82 ? -9.782 -2.123 7.610 1.00 77.12 82 MET A CA 1
ATOM 674 C C . MET A 1 82 ? -8.687 -3.203 7.646 1.00 77.12 82 MET A C 1
ATOM 676 O O . MET A 1 82 ? -7.787 -3.213 6.798 1.00 77.12 82 MET A O 1
ATOM 680 N N . TRP A 1 83 ? -8.727 -4.120 8.616 1.00 72.88 83 TRP A N 1
ATOM 681 C CA . TRP A 1 83 ? -7.734 -5.195 8.710 1.00 72.88 83 TRP A CA 1
ATOM 682 C C . TRP A 1 83 ? -7.867 -6.226 7.599 1.00 72.88 83 TRP A C 1
ATOM 684 O O . TRP A 1 83 ? -6.845 -6.693 7.092 1.00 72.88 83 TRP A O 1
ATOM 694 N N . PHE A 1 84 ? -9.090 -6.517 7.165 1.00 71.44 84 PHE A N 1
ATOM 695 C CA . PHE A 1 84 ? -9.353 -7.344 5.997 1.00 71.44 84 PHE A CA 1
ATOM 696 C C . PHE A 1 84 ? -8.663 -6.765 4.755 1.00 71.44 84 PHE A C 1
ATOM 698 O O . PHE A 1 84 ? -7.822 -7.440 4.154 1.00 71.44 84 PHE A O 1
ATOM 705 N N . GLN A 1 85 ? -8.897 -5.484 4.445 1.00 72.50 85 GLN A N 1
ATOM 706 C CA . GLN A 1 85 ? -8.258 -4.798 3.314 1.00 72.50 85 GLN A CA 1
ATOM 707 C C . GLN A 1 85 ? -6.723 -4.832 3.406 1.00 72.50 85 GLN A C 1
ATOM 709 O O . GLN A 1 85 ? -6.039 -5.164 2.436 1.00 72.50 85 GLN A O 1
ATOM 714 N N . ARG A 1 86 ? -6.160 -4.558 4.591 1.00 74.12 86 ARG A N 1
ATOM 715 C CA . ARG A 1 86 ? -4.703 -4.586 4.821 1.00 74.12 86 ARG A CA 1
ATOM 716 C C . ARG A 1 86 ? -4.090 -5.980 4.695 1.00 74.12 86 ARG A C 1
ATOM 718 O O . ARG A 1 86 ? -2.925 -6.097 4.318 1.00 74.12 86 ARG A O 1
ATOM 725 N N . SER A 1 87 ? -4.842 -7.029 5.018 1.00 67.81 87 SER A N 1
ATOM 726 C CA . SER A 1 87 ? -4.349 -8.408 4.981 1.00 67.81 87 SER A CA 1
ATOM 727 C C . SER A 1 87 ? -4.124 -8.938 3.560 1.00 67.81 87 SER A C 1
ATOM 729 O O . SER A 1 87 ? -3.370 -9.899 3.388 1.00 67.81 87 SER A O 1
ATOM 731 N N . ARG A 1 88 ? -4.748 -8.313 2.544 1.00 67.88 88 ARG A N 1
ATOM 732 C CA . ARG A 1 88 ? -4.772 -8.782 1.145 1.00 67.88 88 ARG A CA 1
ATOM 733 C C . ARG A 1 88 ? -5.208 -10.251 1.010 1.00 67.88 88 ARG A C 1
ATOM 735 O O . ARG A 1 88 ? -4.739 -10.952 0.116 1.00 67.88 88 ARG A O 1
ATOM 742 N N . ALA A 1 89 ? -6.042 -10.740 1.928 1.00 64.06 89 ALA A N 1
ATOM 743 C CA . ALA A 1 89 ? -6.605 -12.081 1.861 1.00 64.06 89 ALA A CA 1
ATOM 744 C C . ALA A 1 89 ? -7.765 -12.115 0.854 1.00 64.06 89 ALA A C 1
ATOM 746 O O . ALA A 1 89 ? -8.616 -11.232 0.870 1.00 64.06 89 ALA A O 1
ATOM 747 N N . ASN A 1 90 ? -7.797 -13.136 -0.008 1.00 56.53 90 ASN A N 1
ATOM 748 C CA . ASN A 1 90 ? -8.829 -13.270 -1.044 1.00 56.53 90 ASN A CA 1
ATOM 749 C C . ASN A 1 90 ? -10.165 -13.809 -0.504 1.00 56.53 90 ASN A C 1
ATOM 751 O O . ASN A 1 90 ? -11.183 -13.614 -1.154 1.00 56.53 90 ASN A O 1
ATOM 755 N N . TRP A 1 91 ? -10.171 -14.486 0.651 1.00 54.78 91 TRP A N 1
ATOM 756 C CA . TRP A 1 91 ? -11.361 -15.130 1.217 1.00 54.78 91 TRP A CA 1
ATOM 757 C C . TRP A 1 91 ? -11.437 -14.979 2.739 1.00 54.78 91 TRP A C 1
ATOM 759 O O . TRP A 1 91 ? -10.426 -15.086 3.441 1.00 54.78 91 TRP A O 1
ATOM 769 N N . LEU A 1 92 ? -12.661 -14.753 3.219 1.00 51.31 92 LEU A N 1
ATOM 770 C CA . LEU A 1 92 ? -13.072 -14.736 4.622 1.00 51.31 92 LEU A CA 1
ATOM 771 C C . LEU A 1 92 ? -13.294 -16.192 5.072 1.00 51.31 92 LEU A C 1
ATOM 773 O O . LEU A 1 92 ? -14.422 -16.666 5.097 1.00 51.31 92 LEU A O 1
ATOM 777 N N . VAL A 1 93 ? -12.215 -16.946 5.303 1.00 49.62 93 VAL A N 1
ATOM 778 C CA . VAL A 1 93 ? -12.331 -18.392 5.600 1.00 49.62 93 VAL A CA 1
ATOM 779 C C . VAL A 1 93 ? -12.929 -18.653 6.988 1.00 49.62 93 VAL A C 1
ATOM 781 O O . VAL A 1 93 ? -13.596 -19.664 7.167 1.00 49.62 93 VAL A O 1
ATOM 784 N N . ASP A 1 94 ? -12.816 -17.711 7.926 1.00 46.56 94 ASP A N 1
ATOM 785 C CA . ASP A 1 94 ? -13.337 -17.888 9.281 1.00 46.56 94 ASP A CA 1
ATOM 786 C C . ASP A 1 94 ? -14.402 -16.831 9.579 1.00 46.56 94 ASP A C 1
ATOM 788 O O . ASP A 1 94 ? -14.096 -15.659 9.797 1.00 46.56 94 ASP A O 1
ATOM 792 N N . GLY A 1 95 ? -15.665 -17.259 9.564 1.00 49.47 95 GLY A N 1
ATOM 793 C CA . GLY A 1 95 ? -16.865 -16.458 9.824 1.00 49.47 95 GLY A CA 1
ATOM 794 C C . GLY A 1 95 ? -17.053 -15.997 11.275 1.00 49.47 95 GLY A C 1
ATOM 795 O O . GLY A 1 95 ? -18.188 -15.853 11.716 1.00 49.47 95 GLY A O 1
ATOM 796 N N . ASP A 1 96 ? -15.974 -15.745 12.012 1.00 48.16 96 ASP A N 1
ATOM 797 C CA . ASP A 1 96 ? -16.026 -15.061 13.305 1.00 48.16 96 ASP A CA 1
ATOM 798 C C . ASP A 1 96 ? -15.079 -13.857 13.278 1.00 48.16 96 ASP A C 1
ATOM 800 O O . ASP A 1 96 ? -14.122 -13.862 12.507 1.00 48.16 96 ASP A O 1
ATOM 804 N N . ARG A 1 97 ? -15.366 -12.817 14.074 1.00 53.19 97 ARG A N 1
ATOM 805 C CA . ARG A 1 97 ? -14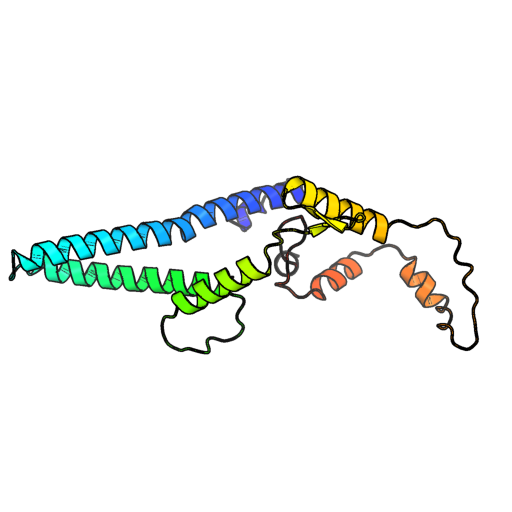.784 -11.450 14.068 1.00 53.19 97 ARG A CA 1
ATOM 806 C C . ARG A 1 97 ? -13.274 -11.411 14.330 1.00 53.19 97 ARG A C 1
ATOM 808 O O . ARG A 1 97 ? -12.781 -10.802 15.288 1.00 53.19 97 ARG A O 1
ATOM 815 N N . ASN A 1 98 ? -12.495 -12.057 13.476 1.00 51.78 98 ASN A N 1
ATOM 816 C CA . ASN A 1 98 ? -11.136 -12.469 13.760 1.00 51.78 98 ASN A CA 1
ATOM 817 C C . ASN A 1 98 ? -10.150 -11.369 13.363 1.00 51.78 98 ASN A C 1
ATOM 819 O O . ASN A 1 98 ? -9.191 -11.573 12.616 1.00 51.78 98 ASN A O 1
ATOM 823 N N . THR A 1 99 ? -10.371 -10.175 13.922 1.00 57.88 99 THR A N 1
ATOM 824 C CA . THR A 1 99 ? -9.384 -9.090 13.947 1.00 57.88 99 THR A CA 1
ATOM 825 C C . THR A 1 99 ? -8.029 -9.648 14.369 1.00 57.88 99 THR A C 1
ATOM 827 O O . THR A 1 99 ? -7.035 -9.351 13.719 1.00 57.88 99 THR A O 1
ATOM 830 N N . ARG A 1 100 ? -7.973 -10.542 15.370 1.00 61.09 100 ARG A N 1
ATOM 831 C CA . ARG A 1 100 ? -6.742 -11.220 15.804 1.00 61.09 100 ARG A CA 1
ATOM 832 C C . ARG A 1 100 ? -6.068 -12.004 14.676 1.00 61.09 100 ARG A C 1
ATOM 834 O O . ARG A 1 100 ? -4.863 -11.840 14.507 1.00 61.09 100 ARG A O 1
ATOM 841 N N . TYR A 1 101 ? -6.793 -12.803 13.894 1.00 63.50 101 TYR A N 1
ATOM 842 C CA . TYR A 1 101 ? -6.230 -13.500 12.732 1.00 63.50 101 TYR A CA 1
ATOM 843 C C . TYR A 1 101 ? -5.681 -12.522 11.691 1.00 63.50 101 TYR A C 1
ATOM 845 O O . TYR A 1 101 ? -4.533 -12.663 11.273 1.00 63.50 101 TYR A O 1
ATOM 853 N N . TYR A 1 102 ? -6.438 -11.488 11.312 1.00 60.72 102 TYR A N 1
ATOM 854 C CA . TYR A 1 102 ? -5.964 -10.506 10.329 1.00 60.72 102 TYR A CA 1
ATOM 855 C C . TYR A 1 102 ? -4.776 -9.688 10.843 1.00 60.72 102 TYR A C 1
ATOM 857 O O . TYR A 1 102 ? -3.821 -9.456 10.101 1.00 60.72 102 TYR A O 1
ATOM 865 N N . HIS A 1 103 ? -4.790 -9.309 12.122 1.00 64.81 103 HIS A N 1
ATOM 866 C CA . HIS A 1 103 ? -3.668 -8.680 12.810 1.00 64.81 103 HIS A CA 1
ATOM 867 C C . HIS A 1 103 ? -2.440 -9.587 12.793 1.00 64.81 103 HIS A C 1
ATOM 869 O O . HIS A 1 103 ? -1.371 -9.142 12.383 1.00 64.81 103 HIS A O 1
ATOM 875 N N . LEU A 1 104 ? -2.580 -10.854 13.191 1.00 66.88 104 LEU A N 1
ATOM 876 C CA . LEU A 1 104 ? -1.488 -11.826 13.188 1.00 66.88 104 LEU A CA 1
ATOM 877 C C . LEU A 1 104 ? -0.960 -12.046 11.773 1.00 66.88 104 LEU A C 1
ATOM 879 O O . LEU A 1 104 ? 0.241 -11.960 11.569 1.00 66.88 104 LEU A O 1
ATOM 883 N N . LYS A 1 105 ? -1.825 -12.223 10.775 1.00 68.44 105 LYS A N 1
ATOM 884 C CA . LYS A 1 105 ? -1.434 -12.391 9.370 1.00 68.44 105 LYS A CA 1
ATOM 885 C C . LYS A 1 105 ? -0.697 -11.165 8.828 1.00 68.44 105 LYS A C 1
ATOM 887 O O . LYS A 1 105 ? 0.335 -11.309 8.175 1.00 68.44 105 LYS A O 1
ATOM 892 N N . ALA A 1 106 ? -1.172 -9.957 9.138 1.00 65.69 106 ALA A N 1
ATOM 893 C CA . ALA A 1 106 ? -0.505 -8.712 8.763 1.00 65.69 106 ALA A CA 1
ATOM 894 C C . ALA A 1 106 ? 0.847 -8.544 9.477 1.00 65.69 106 ALA A C 1
ATOM 896 O O . ALA A 1 106 ? 1.823 -8.145 8.845 1.00 65.69 106 ALA A O 1
ATOM 897 N N . ILE A 1 107 ? 0.929 -8.874 10.771 1.00 72.25 107 ILE A N 1
ATOM 898 C CA . ILE A 1 107 ? 2.176 -8.848 11.549 1.00 72.25 107 ILE A CA 1
ATOM 899 C C . ILE A 1 107 ? 3.165 -9.880 11.008 1.00 72.25 107 ILE A C 1
ATOM 901 O O . ILE A 1 107 ? 4.319 -9.534 10.778 1.00 72.25 107 ILE A O 1
ATOM 905 N N . THR A 1 108 ? 2.731 -11.112 10.752 1.00 68.94 108 THR A N 1
ATOM 906 C CA . THR A 1 108 ? 3.558 -12.177 10.175 1.00 68.94 108 THR A CA 1
ATOM 907 C C . THR A 1 108 ? 4.084 -11.767 8.806 1.00 68.94 108 THR A C 1
ATOM 909 O O . THR A 1 108 ? 5.284 -11.864 8.575 1.00 68.94 108 THR A O 1
ATOM 912 N N . ARG A 1 109 ? 3.242 -11.199 7.930 1.00 71.50 109 ARG A N 1
ATOM 913 C CA . ARG A 1 109 ? 3.684 -10.668 6.632 1.00 71.50 109 ARG A CA 1
ATOM 914 C C . ARG A 1 109 ? 4.691 -9.526 6.787 1.00 71.50 109 ARG A C 1
ATOM 916 O O . ARG A 1 109 ? 5.679 -9.493 6.066 1.00 71.50 109 ARG A O 1
ATOM 923 N N . ARG A 1 110 ? 4.470 -8.601 7.730 1.00 71.44 110 ARG A N 1
ATOM 924 C CA . ARG A 1 110 ? 5.425 -7.517 8.029 1.00 71.44 110 ARG A CA 1
ATOM 925 C C . ARG A 1 110 ? 6.758 -8.055 8.537 1.00 71.44 110 ARG A C 1
ATOM 927 O O . ARG A 1 110 ? 7.784 -7.547 8.117 1.00 71.44 110 ARG A O 1
ATOM 934 N N . ARG A 1 111 ? 6.746 -9.059 9.420 1.00 70.25 111 ARG A N 1
ATOM 935 C CA . ARG A 1 111 ? 7.958 -9.702 9.951 1.00 70.25 111 ARG A CA 1
ATOM 936 C C . ARG A 1 111 ? 8.717 -10.447 8.858 1.00 70.25 111 ARG A C 1
ATOM 938 O O . ARG A 1 111 ? 9.920 -10.277 8.763 1.00 70.25 111 ARG A O 1
ATOM 945 N N . TYR A 1 112 ? 8.011 -11.210 8.027 1.00 66.44 112 TYR A N 1
ATOM 946 C CA . TYR A 1 112 ? 8.606 -11.965 6.925 1.00 66.44 112 TYR A CA 1
ATOM 947 C C . TYR A 1 112 ? 9.213 -11.047 5.856 1.00 66.44 112 TYR A C 1
ATOM 949 O O . TYR A 1 112 ? 10.306 -11.297 5.370 1.00 66.44 112 TYR A O 1
ATOM 957 N N . ASN A 1 113 ? 8.535 -9.943 5.535 1.00 71.44 113 ASN A N 1
ATOM 958 C CA . ASN A 1 113 ? 9.014 -8.977 4.545 1.00 71.44 113 ASN A CA 1
ATOM 959 C C . ASN A 1 113 ? 10.046 -7.986 5.109 1.00 71.44 113 ASN A C 1
ATOM 961 O O . ASN A 1 113 ? 10.534 -7.135 4.366 1.00 71.44 113 ASN A O 1
ATOM 965 N N . LYS A 1 114 ? 10.342 -8.031 6.415 1.00 76.19 114 LYS A N 1
ATOM 966 C CA . LYS A 1 114 ? 11.332 -7.143 7.020 1.00 76.19 114 LYS A CA 1
ATOM 967 C C . LYS A 1 114 ? 12.722 -7.716 6.774 1.00 76.19 114 LYS A C 1
ATOM 969 O O . LYS A 1 114 ? 13.108 -8.714 7.375 1.00 76.19 114 LYS A O 1
ATOM 974 N N . VAL A 1 115 ? 13.485 -7.035 5.930 1.00 80.12 115 VAL A N 1
ATOM 975 C CA . VAL A 1 115 ? 14.914 -7.298 5.762 1.00 80.12 115 VAL A CA 1
ATOM 976 C C . VAL A 1 115 ? 15.634 -6.742 6.992 1.00 80.12 115 VAL A C 1
ATOM 978 O O . VAL A 1 115 ? 15.709 -5.529 7.163 1.00 80.12 115 VAL A O 1
ATOM 981 N N . ASN A 1 116 ? 16.076 -7.626 7.892 1.00 79.00 116 ASN A N 1
ATOM 982 C CA . ASN A 1 116 ? 16.809 -7.236 9.105 1.00 79.00 116 ASN A CA 1
ATOM 983 C C . ASN A 1 116 ? 18.317 -7.131 8.863 1.00 79.00 116 ASN A C 1
ATOM 985 O O . ASN A 1 116 ? 18.968 -6.306 9.487 1.00 79.00 116 ASN A O 1
ATOM 989 N N . MET A 1 117 ? 18.855 -7.975 7.984 1.00 86.56 117 MET A N 1
ATOM 990 C CA . MET A 1 117 ? 20.277 -8.025 7.675 1.00 86.56 117 MET A CA 1
ATOM 991 C C . MET A 1 117 ? 20.482 -8.533 6.247 1.00 86.56 117 MET A C 1
ATOM 993 O O . MET A 1 117 ? 19.710 -9.369 5.767 1.00 86.56 117 MET A O 1
ATOM 997 N N . LEU A 1 118 ? 21.514 -8.033 5.576 1.00 86.62 118 LEU A N 1
ATOM 998 C CA . LEU A 1 118 ? 21.993 -8.533 4.289 1.00 86.62 118 LEU A CA 1
ATOM 999 C C . LEU A 1 118 ? 23.475 -8.851 4.422 1.00 86.62 118 LEU A C 1
ATOM 1001 O O . LEU A 1 118 ? 24.188 -8.229 5.207 1.00 86.62 118 LEU A O 1
ATOM 1005 N N . ARG A 1 119 ? 23.925 -9.837 3.654 1.00 87.56 119 ARG A N 1
ATOM 1006 C CA . ARG A 1 119 ? 25.331 -10.217 3.604 1.00 87.56 119 ARG A CA 1
ATOM 1007 C C . ARG A 1 119 ? 26.028 -9.418 2.508 1.00 87.56 119 ARG A C 1
ATOM 1009 O O . ARG A 1 119 ? 25.508 -9.338 1.396 1.00 87.56 119 ARG A O 1
ATOM 1016 N N . ASP A 1 120 ? 27.161 -8.806 2.827 1.00 83.56 120 ASP A N 1
ATOM 1017 C CA . ASP A 1 120 ? 27.975 -8.074 1.861 1.00 83.56 120 ASP A CA 1
ATOM 1018 C C . ASP A 1 120 ? 28.776 -9.020 0.943 1.00 83.56 120 ASP A C 1
ATOM 1020 O O . ASP A 1 120 ? 28.806 -10.241 1.128 1.00 83.56 120 ASP A O 1
ATOM 1024 N N . MET A 1 121 ? 29.438 -8.436 -0.059 1.00 80.31 121 MET A N 1
ATOM 1025 C CA . MET A 1 121 ? 30.288 -9.149 -1.027 1.00 80.31 121 MET A CA 1
ATOM 1026 C C . MET A 1 121 ? 31.510 -9.816 -0.367 1.00 80.31 121 MET A C 1
ATOM 1028 O O . MET A 1 121 ? 32.109 -10.717 -0.946 1.00 80.31 121 MET A O 1
ATOM 1032 N N . HIS A 1 122 ? 31.876 -9.386 0.843 1.00 83.81 122 HIS A N 1
ATOM 1033 C CA . HIS A 1 122 ? 32.980 -9.921 1.640 1.00 83.81 122 HIS A CA 1
ATOM 1034 C C . HIS A 1 122 ? 32.512 -10.975 2.659 1.00 83.81 122 HIS A C 1
ATOM 1036 O O . HIS A 1 122 ? 33.322 -11.535 3.394 1.00 83.81 122 HIS A O 1
ATOM 1042 N N . GLY A 1 123 ? 31.214 -11.289 2.682 1.00 84.50 123 GLY A N 1
ATOM 1043 C CA . GLY A 1 123 ? 30.623 -12.291 3.550 1.00 84.50 123 GLY A CA 1
ATOM 1044 C C . GLY A 1 123 ? 30.224 -11.805 4.948 1.00 84.50 123 GLY A C 1
ATOM 1045 O O . GLY A 1 123 ? 29.811 -12.655 5.743 1.00 84.50 123 GLY A O 1
ATOM 1046 N N . ASN A 1 124 ? 30.288 -10.507 5.247 1.00 88.75 124 ASN A N 1
ATOM 1047 C CA . ASN A 1 124 ? 29.884 -9.923 6.528 1.00 88.75 124 ASN A CA 1
ATOM 1048 C C . ASN A 1 124 ? 28.389 -9.595 6.552 1.00 88.75 124 ASN A C 1
ATOM 1050 O O . ASN A 1 124 ? 27.807 -9.200 5.544 1.00 88.75 124 ASN A O 1
ATOM 1054 N N . TRP A 1 125 ? 27.763 -9.727 7.720 1.00 88.44 125 TRP A N 1
ATOM 1055 C CA . TRP A 1 125 ? 26.375 -9.319 7.922 1.00 88.44 125 TRP A CA 1
ATOM 1056 C C . TRP A 1 125 ? 26.293 -7.834 8.261 1.00 88.44 125 TRP A C 1
ATOM 1058 O O . TRP A 1 125 ? 26.949 -7.364 9.187 1.00 88.44 125 TRP A O 1
ATOM 1068 N N . VAL A 1 126 ? 25.460 -7.111 7.518 1.00 88.88 126 VAL A N 1
ATOM 1069 C CA . VAL A 1 126 ? 25.172 -5.694 7.733 1.00 88.88 126 VAL A CA 1
ATOM 1070 C C . VAL A 1 126 ? 23.745 -5.564 8.250 1.00 88.88 126 VAL A C 1
ATOM 1072 O O . VAL A 1 126 ? 22.816 -6.079 7.629 1.00 88.88 126 VAL A O 1
ATOM 1075 N N . GLU A 1 127 ? 23.572 -4.877 9.378 1.00 88.75 127 GLU A N 1
ATOM 1076 C CA . GLU A 1 127 ? 22.268 -4.654 10.028 1.00 88.75 127 GLU A CA 1
ATOM 1077 C C . GLU A 1 127 ? 21.805 -3.187 9.961 1.00 88.75 127 GLU A C 1
ATOM 1079 O O . GLU A 1 127 ? 20.642 -2.885 10.238 1.00 88.75 127 GLU A O 1
ATOM 1084 N N . ASP A 1 128 ? 22.696 -2.261 9.584 1.00 89.12 128 ASP A N 1
ATOM 1085 C CA . ASP A 1 128 ? 22.373 -0.835 9.512 1.00 89.12 128 ASP A CA 1
ATOM 1086 C C . ASP A 1 128 ? 21.384 -0.531 8.377 1.00 89.12 128 ASP A C 1
ATOM 1088 O O . ASP A 1 128 ? 21.591 -0.901 7.223 1.00 89.12 128 ASP A O 1
ATOM 1092 N N . VAL A 1 129 ? 20.303 0.183 8.699 1.00 84.88 129 VAL A N 1
ATOM 1093 C CA . VAL A 1 129 ? 19.184 0.415 7.773 1.00 84.88 129 VAL A CA 1
ATOM 1094 C C . VAL A 1 129 ? 19.609 1.221 6.547 1.00 84.88 129 VAL A C 1
ATOM 1096 O O . VAL A 1 129 ? 19.107 0.964 5.450 1.00 84.88 129 VAL A O 1
ATOM 1099 N N . GLU A 1 130 ? 20.498 2.200 6.708 1.00 88.00 130 GLU A N 1
ATOM 1100 C CA . GLU A 1 130 ? 20.924 3.046 5.594 1.00 88.00 130 GLU A CA 1
ATOM 1101 C C . GLU A 1 130 ? 21.950 2.320 4.718 1.00 88.00 130 GLU A C 1
ATOM 1103 O O . GLU A 1 130 ? 21.824 2.329 3.491 1.00 88.00 130 GLU A O 1
ATOM 1108 N N . ALA A 1 131 ? 22.872 1.576 5.335 1.00 86.19 131 ALA A N 1
ATOM 1109 C CA . ALA A 1 131 ? 23.785 0.681 4.636 1.00 86.19 131 ALA A CA 1
ATOM 1110 C C . ALA A 1 131 ? 23.030 -0.392 3.832 1.00 86.19 131 ALA A C 1
ATOM 1112 O O . ALA A 1 131 ? 23.335 -0.602 2.661 1.00 86.19 131 ALA A O 1
ATOM 1113 N N . LEU A 1 132 ? 21.981 -1.004 4.395 1.00 88.31 132 LEU A N 1
ATOM 1114 C CA . LEU A 1 132 ? 21.135 -1.984 3.701 1.00 88.31 132 LEU A CA 1
ATOM 1115 C C . LEU A 1 132 ? 20.483 -1.409 2.435 1.00 88.31 132 LEU A C 1
ATOM 1117 O O . LEU A 1 132 ? 20.461 -2.069 1.392 1.00 88.31 132 LEU A O 1
ATOM 1121 N N . LYS A 1 133 ? 19.969 -0.171 2.497 1.00 87.75 133 LYS A N 1
ATOM 1122 C CA . LYS A 1 133 ? 19.400 0.511 1.322 1.00 87.75 133 LYS A CA 1
ATOM 1123 C C . LYS A 1 133 ? 20.460 0.772 0.259 1.00 87.75 133 LYS A C 1
ATOM 1125 O O . LYS A 1 133 ? 20.198 0.543 -0.921 1.00 87.75 133 LYS A O 1
ATOM 1130 N N . GLN A 1 134 ? 21.635 1.257 0.663 1.00 88.94 134 GLN A N 1
ATOM 1131 C CA . GLN A 1 134 ? 22.739 1.524 -0.258 1.00 88.94 134 GLN A CA 1
ATOM 1132 C C . GLN A 1 134 ? 23.235 0.237 -0.916 1.00 88.94 134 GLN A C 1
ATOM 1134 O O . GLN A 1 134 ? 23.411 0.214 -2.129 1.00 88.94 134 GLN A O 1
ATOM 1139 N N . MET A 1 135 ? 23.373 -0.849 -0.152 1.00 88.00 135 MET A N 1
ATOM 1140 C CA . MET A 1 135 ? 23.744 -2.166 -0.671 1.00 88.00 135 MET A CA 1
ATOM 1141 C C . MET A 1 135 ? 22.747 -2.669 -1.712 1.00 88.00 135 MET A C 1
ATOM 1143 O O . MET A 1 135 ? 23.156 -3.054 -2.803 1.00 88.00 135 MET A O 1
ATOM 1147 N N . ALA A 1 136 ? 21.444 -2.618 -1.415 1.00 87.25 136 ALA A N 1
ATOM 1148 C CA . ALA A 1 136 ? 20.416 -3.020 -2.372 1.00 87.25 136 ALA A CA 1
ATOM 1149 C C . ALA A 1 136 ? 20.463 -2.162 -3.648 1.00 87.25 136 ALA A C 1
ATOM 1151 O O . ALA A 1 136 ? 20.402 -2.692 -4.755 1.00 87.25 136 ALA A O 1
ATOM 1152 N N . ASN A 1 137 ? 20.615 -0.843 -3.504 1.00 88.81 137 ASN A N 1
ATOM 1153 C CA . ASN A 1 137 ? 20.693 0.079 -4.635 1.00 88.81 137 ASN A CA 1
ATOM 1154 C C . ASN A 1 137 ? 21.932 -0.190 -5.504 1.00 88.81 137 ASN A C 1
ATOM 1156 O O . ASN A 1 137 ? 21.815 -0.333 -6.716 1.00 88.81 137 ASN A O 1
ATOM 1160 N N . ASN A 1 138 ? 23.108 -0.325 -4.888 1.00 88.19 138 ASN A N 1
ATOM 1161 C CA . ASN A 1 138 ? 24.361 -0.600 -5.589 1.00 88.19 138 ASN A CA 1
ATOM 1162 C C . ASN A 1 138 ? 24.337 -1.964 -6.283 1.00 88.19 138 ASN A C 1
ATOM 1164 O O . ASN A 1 138 ? 24.787 -2.064 -7.420 1.00 88.19 138 ASN A O 1
ATOM 1168 N N . TYR A 1 139 ? 23.764 -2.985 -5.639 1.00 86.50 139 TYR A N 1
ATOM 1169 C CA . TYR A 1 139 ? 23.602 -4.308 -6.234 1.00 86.50 139 TYR A CA 1
ATOM 1170 C C . TYR A 1 139 ? 22.762 -4.253 -7.512 1.00 86.50 139 TYR A C 1
ATOM 1172 O O . TYR A 1 139 ? 23.213 -4.719 -8.551 1.00 86.50 139 TYR A O 1
ATOM 1180 N N . TYR A 1 140 ? 21.572 -3.644 -7.471 1.00 85.88 140 TYR A N 1
ATOM 1181 C CA . TYR A 1 140 ? 20.729 -3.552 -8.666 1.00 85.88 140 TYR A CA 1
ATOM 1182 C C . TYR A 1 140 ? 21.306 -2.612 -9.726 1.00 85.88 140 TYR A C 1
ATOM 1184 O O . TYR A 1 140 ? 21.166 -2.891 -10.912 1.00 85.88 140 TYR A O 1
ATOM 1192 N N . LYS A 1 141 ? 21.995 -1.535 -9.328 1.00 87.38 141 LYS A N 1
ATOM 1193 C CA . LYS A 1 141 ? 22.743 -0.692 -10.269 1.00 87.38 141 LYS A CA 1
ATOM 1194 C C . LYS A 1 141 ? 23.814 -1.482 -11.003 1.00 87.38 141 LYS A C 1
ATOM 1196 O O . LYS A 1 141 ? 23.929 -1.304 -12.201 1.00 87.38 141 LYS A O 1
ATOM 1201 N N . ALA A 1 142 ? 24.567 -2.329 -10.306 1.00 85.62 142 ALA A N 1
ATOM 1202 C CA . ALA A 1 142 ? 25.570 -3.185 -10.929 1.00 85.62 142 ALA A CA 1
ATOM 1203 C C . ALA A 1 142 ? 24.922 -4.279 -11.791 1.00 85.62 142 ALA A C 1
ATOM 1205 O O . ALA A 1 142 ? 25.349 -4.490 -12.915 1.00 85.62 142 ALA A O 1
ATOM 1206 N N . LEU A 1 143 ? 23.854 -4.921 -11.305 1.00 85.19 143 LEU A N 1
ATOM 1207 C CA . LEU A 1 143 ? 23.136 -5.980 -12.025 1.00 85.19 143 LEU A CA 1
ATOM 1208 C C . LEU A 1 143 ? 22.544 -5.504 -13.359 1.00 85.19 143 LEU A C 1
ATOM 1210 O O . LEU A 1 143 ? 22.489 -6.271 -14.314 1.00 85.19 143 LEU A O 1
ATOM 1214 N N . PHE A 1 144 ? 22.057 -4.263 -13.402 1.00 83.38 144 PHE A N 1
ATOM 1215 C CA . PHE A 1 144 ? 21.495 -3.643 -14.604 1.00 83.38 144 PHE A CA 1
ATOM 1216 C C . PHE A 1 144 ? 22.468 -2.682 -15.298 1.00 83.38 144 PHE A C 1
ATOM 1218 O O . PHE A 1 144 ? 22.076 -2.019 -16.259 1.00 83.38 144 PHE A O 1
ATOM 1225 N N . ALA A 1 145 ? 23.707 -2.569 -14.815 1.00 81.75 145 ALA A N 1
ATOM 1226 C CA . ALA A 1 145 ? 24.750 -1.870 -15.544 1.00 81.75 145 ALA A CA 1
ATOM 1227 C C . ALA A 1 145 ? 25.229 -2.771 -16.678 1.00 81.75 145 ALA A C 1
ATOM 1229 O O . ALA A 1 145 ? 25.386 -3.979 -16.512 1.00 81.75 145 ALA A O 1
ATOM 1230 N N . ASP A 1 146 ? 25.468 -2.164 -17.832 1.00 74.00 146 ASP A N 1
ATOM 1231 C CA . ASP A 1 146 ? 26.174 -2.836 -18.907 1.00 74.00 146 ASP A CA 1
ATOM 1232 C C . ASP A 1 146 ? 27.628 -3.054 -18.462 1.00 74.00 146 ASP A C 1
ATOM 1234 O O . ASP A 1 146 ? 28.341 -2.096 -18.155 1.00 74.00 146 ASP A O 1
ATOM 1238 N N . GLU A 1 147 ? 28.065 -4.312 -18.397 1.00 69.56 147 GLU A N 1
ATOM 1239 C CA . GLU A 1 147 ? 29.451 -4.662 -18.067 1.00 69.56 147 GLU A CA 1
ATOM 1240 C C . GLU A 1 147 ? 30.427 -4.264 -19.188 1.00 69.56 147 GLU A C 1
ATOM 1242 O O . GLU A 1 147 ? 31.632 -4.471 -19.054 1.00 69.56 147 GLU A O 1
ATOM 1247 N N . GLY A 1 148 ? 29.938 -3.708 -20.308 1.00 63.09 148 GLY A N 1
ATOM 1248 C CA . GLY A 1 148 ? 30.767 -3.268 -21.431 1.00 63.09 148 GLY A CA 1
ATOM 1249 C C . GLY A 1 148 ? 31.453 -4.428 -22.153 1.00 63.09 148 GLY A C 1
ATOM 1250 O O . GLY A 1 148 ? 32.245 -4.221 -23.075 1.00 63.09 148 GLY A O 1
ATOM 1251 N N . ASN A 1 149 ? 31.136 -5.661 -21.759 1.00 64.88 149 ASN A N 1
ATOM 1252 C CA . ASN A 1 149 ? 31.495 -6.849 -22.494 1.00 64.88 149 ASN A CA 1
ATOM 1253 C C . ASN A 1 149 ? 30.657 -6.838 -23.765 1.00 64.88 149 ASN A C 1
ATOM 1255 O O . ASN A 1 149 ? 29.458 -7.112 -23.730 1.00 64.88 149 ASN A O 1
ATOM 1259 N N . ALA A 1 150 ? 31.296 -6.526 -24.893 1.00 62.91 150 ALA A N 1
ATOM 1260 C CA . ALA A 1 150 ? 30.733 -6.782 -26.207 1.00 62.91 150 ALA A CA 1
ATOM 1261 C C . ALA A 1 150 ? 30.477 -8.292 -26.323 1.00 62.91 150 ALA A C 1
ATOM 1263 O O . ALA A 1 150 ? 31.338 -9.067 -26.742 1.00 62.91 150 ALA A O 1
ATOM 1264 N N . LEU A 1 151 ? 29.298 -8.729 -25.882 1.00 61.38 151 LEU A N 1
ATOM 1265 C CA . LEU A 1 151 ? 28.794 -10.060 -26.144 1.00 61.38 151 LEU A CA 1
ATOM 1266 C C . LEU A 1 151 ? 28.590 -10.123 -27.651 1.00 61.38 151 LEU A C 1
ATOM 1268 O O . LEU A 1 151 ? 27.592 -9.638 -28.182 1.00 61.38 151 LEU A O 1
ATOM 1272 N N . ASN A 1 152 ? 29.571 -10.688 -28.351 1.00 65.62 152 ASN A N 1
ATOM 1273 C CA . ASN A 1 152 ? 29.420 -11.019 -29.755 1.00 65.62 152 ASN A CA 1
ATOM 1274 C C . ASN A 1 152 ? 28.302 -12.060 -29.849 1.00 65.62 152 ASN A C 1
ATOM 1276 O O . ASN A 1 152 ? 28.495 -13.241 -29.558 1.00 65.62 152 ASN A O 1
ATOM 1280 N N . TRP A 1 153 ? 27.100 -11.601 -30.182 1.00 66.38 153 TRP A N 1
ATOM 1281 C CA . TRP A 1 153 ? 25.955 -12.473 -30.370 1.00 66.38 153 TRP A CA 1
ATOM 1282 C C . TRP A 1 153 ? 26.118 -13.228 -31.687 1.00 66.38 153 TRP A C 1
ATOM 1284 O O . TRP A 1 153 ? 26.040 -12.643 -32.768 1.00 66.38 153 TRP A O 1
ATOM 1294 N N . TYR A 1 154 ? 26.344 -14.537 -31.600 1.00 69.94 154 TYR A N 1
ATOM 1295 C CA . TYR A 1 154 ? 26.425 -15.405 -32.769 1.00 69.94 154 TYR A CA 1
ATOM 1296 C C . TYR A 1 154 ? 25.079 -16.097 -32.995 1.00 69.94 154 TYR A C 1
ATOM 1298 O O . TYR A 1 154 ? 24.598 -16.863 -32.156 1.00 69.94 154 TYR A O 1
ATOM 1306 N N . GLN A 1 155 ? 24.473 -15.845 -34.154 1.00 66.12 155 GLN A N 1
ATOM 1307 C CA . GLN A 1 155 ? 23.260 -16.531 -34.588 1.00 66.12 155 GLN A CA 1
ATOM 1308 C C . GLN A 1 155 ? 23.606 -17.995 -34.919 1.00 66.12 155 GLN A C 1
ATOM 1310 O O . GLN A 1 155 ? 24.278 -18.286 -35.906 1.00 66.12 155 GLN A O 1
ATOM 1315 N N . THR A 1 156 ? 23.174 -18.931 -34.080 1.00 75.38 156 THR A N 1
ATOM 1316 C CA . THR A 1 156 ? 23.315 -20.379 -34.286 1.00 75.38 156 THR A CA 1
ATOM 1317 C C . THR A 1 156 ? 21.988 -20.988 -34.741 1.00 75.38 156 THR A C 1
ATOM 1319 O O . THR A 1 156 ? 20.939 -20.353 -34.658 1.00 75.38 156 THR A O 1
ATOM 1322 N N . LYS A 1 157 ? 22.002 -22.260 -35.164 1.00 72.25 157 LYS A N 1
ATOM 1323 C CA . LYS A 1 157 ? 20.787 -23.016 -35.535 1.00 72.25 157 LYS A CA 1
ATOM 1324 C C . LYS A 1 157 ? 19.782 -23.211 -34.381 1.00 72.25 157 LYS A C 1
ATOM 1326 O O . LYS A 1 157 ? 18.684 -23.692 -34.632 1.00 72.25 157 LYS A O 1
ATOM 1331 N N . ILE A 1 158 ? 20.161 -22.880 -33.142 1.00 76.38 158 ILE A N 1
ATOM 1332 C CA . ILE A 1 158 ? 19.339 -22.995 -31.920 1.00 76.38 158 ILE A CA 1
ATOM 1333 C C . ILE A 1 158 ? 18.991 -21.596 -31.367 1.00 76.38 158 ILE A C 1
ATOM 1335 O O . ILE A 1 158 ? 18.243 -21.461 -30.403 1.00 76.38 158 ILE A O 1
ATOM 1339 N N . THR A 1 159 ? 19.537 -20.534 -31.961 1.00 77.69 159 THR A N 1
ATOM 1340 C CA . THR A 1 159 ? 19.301 -19.163 -31.509 1.00 77.69 159 THR A CA 1
ATOM 1341 C C . THR A 1 159 ? 17.895 -18.705 -31.895 1.00 77.69 159 THR A C 1
ATOM 1343 O O . THR A 1 159 ? 17.325 -19.182 -32.878 1.00 77.69 159 THR A O 1
ATOM 1346 N N . PHE A 1 160 ? 17.334 -17.770 -31.122 1.00 75.94 160 PHE A N 1
ATOM 1347 C CA . PHE A 1 160 ? 16.053 -17.147 -31.445 1.00 75.94 160 PHE A CA 1
ATOM 1348 C C . PHE A 1 160 ? 16.046 -16.611 -32.889 1.00 75.94 160 PHE A C 1
ATOM 1350 O O . PHE A 1 160 ? 17.057 -16.056 -33.343 1.00 75.94 160 PHE A O 1
ATOM 1357 N N . PRO A 1 161 ? 14.932 -16.783 -33.627 1.00 76.88 161 PRO A N 1
ATOM 1358 C CA . PRO A 1 161 ? 14.805 -16.241 -34.971 1.00 76.88 161 PRO A CA 1
ATOM 1359 C C . PRO A 1 161 ? 15.004 -14.724 -34.943 1.00 76.88 161 PRO A C 1
ATOM 1361 O O . PRO A 1 161 ? 14.690 -14.063 -33.952 1.00 76.88 161 PRO A O 1
ATOM 1364 N N . GLN A 1 162 ? 15.546 -14.177 -36.031 1.00 75.69 162 GLN A N 1
ATOM 1365 C CA . GLN A 1 162 ? 15.566 -12.729 -36.196 1.00 75.69 162 GLN A CA 1
ATOM 1366 C C . GLN A 1 162 ? 14.124 -12.217 -36.200 1.00 75.69 162 GLN A C 1
ATOM 1368 O O . GLN A 1 162 ? 13.249 -12.830 -36.816 1.00 75.69 162 GLN A O 1
ATOM 1373 N N . LEU A 1 163 ? 13.893 -11.110 -35.493 1.00 82.56 163 LEU A N 1
ATOM 1374 C CA . LEU A 1 163 ? 12.651 -10.355 -35.617 1.00 82.56 163 LEU A CA 1
ATOM 1375 C C . LEU A 1 163 ? 12.489 -9.945 -37.080 1.00 82.56 163 LEU A C 1
ATOM 1377 O O . LEU A 1 163 ? 13.469 -9.575 -37.731 1.00 82.56 163 LEU A O 1
ATOM 1381 N N . ASN A 1 164 ? 11.267 -10.042 -37.593 1.00 87.62 164 ASN A N 1
ATOM 1382 C CA . ASN A 1 164 ? 10.975 -9.540 -38.926 1.00 87.62 164 ASN A CA 1
ATOM 1383 C C . ASN A 1 164 ? 11.068 -7.999 -38.932 1.00 87.62 164 ASN A C 1
ATOM 1385 O O . ASN A 1 164 ? 11.063 -7.338 -37.887 1.00 87.62 164 ASN A O 1
ATOM 1389 N N . ASP A 1 165 ? 11.172 -7.419 -40.126 1.00 86.38 165 ASP A N 1
ATOM 1390 C CA . ASP A 1 165 ? 11.312 -5.966 -40.267 1.00 86.38 165 ASP A CA 1
ATOM 1391 C C . ASP A 1 165 ? 10.083 -5.203 -39.742 1.00 86.38 165 ASP A C 1
ATOM 1393 O O . ASP A 1 165 ? 10.219 -4.079 -39.259 1.00 86.38 165 ASP A O 1
ATOM 1397 N N . GLU A 1 166 ? 8.902 -5.826 -39.775 1.00 88.12 166 GLU A N 1
ATOM 1398 C CA . GLU A 1 166 ? 7.651 -5.265 -39.251 1.00 88.12 166 GLU A CA 1
ATOM 1399 C C . GLU A 1 166 ? 7.689 -5.102 -37.723 1.00 88.12 166 GLU A C 1
ATOM 1401 O O . GLU A 1 166 ? 7.417 -4.016 -37.209 1.00 88.12 166 GLU A O 1
ATOM 1406 N N . ASP A 1 167 ? 8.100 -6.139 -36.988 1.00 86.12 167 ASP A N 1
ATOM 1407 C CA . ASP A 1 167 ? 8.246 -6.105 -35.532 1.00 86.12 167 ASP A CA 1
ATOM 1408 C C . ASP A 1 167 ? 9.337 -5.107 -35.125 1.00 86.12 167 ASP A C 1
ATOM 1410 O O . ASP A 1 167 ? 9.178 -4.360 -34.158 1.00 86.12 167 ASP A O 1
ATOM 1414 N N . LEU A 1 168 ? 10.441 -5.047 -35.879 1.00 85.06 168 LEU A N 1
ATOM 1415 C CA . LEU A 1 168 ? 11.508 -4.070 -35.647 1.00 85.06 168 LEU A CA 1
ATOM 1416 C C . LEU A 1 168 ? 11.030 -2.633 -35.857 1.00 85.06 168 LEU A C 1
ATOM 1418 O O . LEU A 1 168 ? 11.395 -1.759 -35.069 1.00 85.06 168 LEU A O 1
ATOM 1422 N N . GLN A 1 169 ? 10.225 -2.373 -36.889 1.00 86.81 169 GLN A N 1
ATOM 1423 C CA . GLN A 1 169 ? 9.614 -1.061 -37.100 1.00 86.81 169 GLN A CA 1
ATOM 1424 C C . GLN A 1 169 ? 8.626 -0.714 -35.989 1.00 86.81 169 GLN A C 1
ATOM 1426 O O . GLN A 1 169 ? 8.641 0.418 -35.515 1.00 86.81 169 GLN A O 1
ATOM 1431 N N . MET A 1 170 ? 7.825 -1.677 -35.526 1.00 85.19 170 MET A N 1
ATOM 1432 C CA . MET A 1 170 ? 6.898 -1.472 -34.413 1.00 85.19 170 MET A CA 1
ATOM 1433 C C . MET A 1 170 ? 7.641 -1.123 -33.115 1.00 85.19 170 MET A C 1
ATOM 1435 O O . MET A 1 170 ? 7.279 -0.159 -32.451 1.00 85.19 170 MET A O 1
ATOM 1439 N N . ILE A 1 171 ? 8.705 -1.858 -32.767 1.00 85.62 171 ILE A N 1
ATOM 1440 C CA . ILE A 1 171 ? 9.499 -1.618 -31.545 1.00 85.62 171 ILE A CA 1
ATOM 1441 C C . ILE A 1 171 ? 10.260 -0.284 -31.614 1.00 85.62 171 ILE A C 1
ATOM 1443 O O . ILE A 1 171 ? 10.500 0.345 -30.585 1.00 85.62 171 ILE A O 1
ATOM 1447 N N . ARG A 1 172 ? 10.662 0.148 -32.816 1.00 88.12 172 ARG A N 1
ATOM 1448 C CA . ARG A 1 172 ? 11.340 1.436 -33.053 1.00 88.12 172 ARG A CA 1
ATOM 1449 C C . ARG A 1 172 ? 10.378 2.608 -33.257 1.00 88.12 172 ARG A C 1
ATOM 1451 O O . ARG A 1 172 ? 10.852 3.726 -33.450 1.00 88.12 172 ARG A O 1
ATOM 1458 N N . GLY A 1 173 ? 9.074 2.352 -33.283 1.00 85.44 173 GLY A N 1
ATOM 1459 C CA . GLY A 1 173 ? 8.058 3.372 -33.489 1.00 85.44 173 GLY A CA 1
ATOM 1460 C C . GLY A 1 173 ? 7.969 4.356 -32.324 1.00 85.44 173 GLY A C 1
ATOM 1461 O O . GLY A 1 173 ? 8.465 4.108 -31.224 1.00 85.44 173 GLY A O 1
ATOM 1462 N N . ASP A 1 174 ? 7.306 5.482 -32.573 1.00 89.19 174 ASP A N 1
ATOM 1463 C CA . ASP A 1 174 ? 7.005 6.454 -31.528 1.00 89.19 174 ASP A CA 1
ATOM 1464 C C . ASP A 1 174 ? 5.946 5.908 -30.562 1.00 89.19 174 ASP A C 1
ATOM 1466 O O . ASP A 1 174 ? 4.968 5.279 -30.972 1.00 89.19 174 ASP A O 1
ATOM 1470 N N . ILE A 1 175 ? 6.108 6.212 -29.273 1.00 89.56 175 ILE A N 1
ATOM 1471 C CA . ILE A 1 175 ? 5.145 5.826 -28.238 1.00 89.56 175 ILE A CA 1
ATOM 1472 C C . ILE A 1 175 ? 3.837 6.596 -28.458 1.00 89.56 175 ILE A C 1
ATOM 1474 O O . ILE A 1 175 ? 3.802 7.826 -28.376 1.00 89.56 175 ILE A O 1
ATOM 1478 N N . THR A 1 176 ? 2.743 5.869 -28.687 1.00 90.69 176 THR A N 1
ATOM 1479 C CA . THR A 1 176 ? 1.413 6.459 -28.935 1.00 90.69 176 THR A CA 1
ATOM 1480 C C . THR A 1 176 ? 0.552 6.513 -27.672 1.00 90.69 176 THR A C 1
ATOM 1482 O O . THR A 1 176 ? 0.701 5.701 -26.758 1.00 90.69 176 THR A O 1
ATOM 1485 N N . ASN A 1 177 ? -0.418 7.432 -27.611 1.00 90.12 177 ASN A N 1
ATOM 1486 C CA . ASN A 1 177 ? -1.353 7.505 -26.478 1.00 90.12 177 ASN A CA 1
ATOM 1487 C C . ASN A 1 177 ? -2.171 6.211 -26.317 1.00 90.12 177 ASN A C 1
ATOM 1489 O O . ASN A 1 177 ? -2.462 5.784 -25.197 1.00 90.12 177 ASN A O 1
ATOM 1493 N N . GLU A 1 178 ? -2.528 5.572 -27.429 1.00 90.50 178 GLU A N 1
ATOM 1494 C CA . GLU A 1 178 ? -3.224 4.289 -27.476 1.00 90.50 178 GLU A CA 1
ATOM 1495 C C . GLU A 1 178 ? -2.380 3.169 -26.865 1.00 90.50 178 GLU A C 1
ATOM 1497 O O . GLU A 1 178 ? -2.910 2.330 -26.131 1.00 90.50 178 GLU A O 1
ATOM 1502 N N . GLU A 1 179 ? -1.076 3.163 -27.139 1.00 90.06 179 GLU A N 1
ATOM 1503 C CA . GLU A 1 179 ? -0.127 2.223 -26.552 1.00 90.06 179 GLU A CA 1
ATOM 1504 C C . GLU A 1 179 ? 0.000 2.431 -25.042 1.00 90.06 179 GLU A C 1
ATOM 1506 O O . GLU A 1 179 ? -0.153 1.468 -24.288 1.00 90.06 179 GLU A O 1
ATOM 1511 N N . VAL A 1 180 ? 0.172 3.678 -24.581 1.00 90.94 180 VAL A N 1
ATOM 1512 C CA . VAL A 1 180 ? 0.236 3.984 -23.141 1.00 90.94 180 VAL A CA 1
ATOM 1513 C C . VAL A 1 180 ? -1.054 3.541 -22.446 1.00 90.94 180 VAL A C 1
ATOM 1515 O O . VAL A 1 180 ? -1.005 2.864 -21.416 1.00 90.94 180 VAL A O 1
ATOM 1518 N N . LYS A 1 181 ? -2.220 3.842 -23.032 1.00 92.31 181 LYS A N 1
ATOM 1519 C CA . LYS A 1 181 ? -3.514 3.397 -22.499 1.00 92.31 181 LYS A CA 1
ATOM 1520 C C . LYS A 1 181 ? -3.587 1.873 -22.429 1.00 92.31 181 LYS A C 1
ATOM 1522 O O . LYS A 1 181 ? -3.941 1.322 -21.389 1.00 92.31 181 LYS A O 1
ATOM 1527 N N . ARG A 1 182 ? -3.230 1.168 -23.503 1.00 92.00 182 ARG A N 1
ATOM 1528 C CA . ARG A 1 182 ? -3.256 -0.302 -23.541 1.00 92.00 182 ARG A CA 1
ATOM 1529 C C . ARG A 1 182 ? -2.330 -0.903 -22.483 1.00 92.00 182 ARG A C 1
ATOM 1531 O O . ARG A 1 182 ? -2.745 -1.805 -21.760 1.00 92.00 182 ARG A O 1
ATOM 1538 N N . ALA A 1 183 ? -1.116 -0.375 -22.350 1.00 91.12 183 ALA A N 1
ATOM 1539 C CA . ALA A 1 183 ? -0.157 -0.808 -21.344 1.00 91.12 183 ALA A CA 1
ATOM 1540 C C . ALA A 1 183 ? -0.717 -0.637 -19.925 1.00 91.12 183 ALA A C 1
ATOM 1542 O O . ALA A 1 183 ? -0.711 -1.591 -19.147 1.00 91.12 183 ALA A O 1
ATOM 1543 N N . VAL A 1 184 ? -1.277 0.534 -19.602 1.00 90.31 184 VAL A N 1
ATOM 1544 C CA . VAL A 1 184 ? -1.840 0.823 -18.273 1.00 90.31 184 VAL A CA 1
ATOM 1545 C C . VAL A 1 184 ? -3.043 -0.065 -17.956 1.00 90.31 184 VAL A C 1
ATOM 1547 O O . VAL A 1 184 ? -3.145 -0.571 -16.839 1.00 90.31 184 VAL A O 1
ATOM 1550 N N . PHE A 1 185 ? -3.934 -0.316 -18.917 1.00 92.38 185 PHE A N 1
ATOM 1551 C CA . PHE A 1 185 ? -5.115 -1.165 -18.709 1.00 92.38 185 PHE A CA 1
ATOM 1552 C C . PHE A 1 185 ? -4.794 -2.668 -18.663 1.00 92.38 185 PHE A C 1
ATOM 1554 O O . PHE A 1 185 ? -5.535 -3.421 -18.033 1.00 92.38 185 PHE A O 1
ATOM 1561 N N . ASN A 1 186 ? -3.667 -3.099 -19.236 1.00 92.94 186 ASN A N 1
ATOM 1562 C CA . ASN A 1 186 ? -3.175 -4.474 -19.111 1.00 92.94 186 ASN A CA 1
ATOM 1563 C C . ASN A 1 186 ? -2.512 -4.762 -17.751 1.00 92.94 186 ASN A C 1
ATOM 1565 O O . ASN A 1 186 ? -2.336 -5.925 -17.377 1.00 92.94 186 ASN A O 1
ATOM 1569 N N . MET A 1 187 ? -2.146 -3.733 -16.980 1.00 89.62 187 MET A N 1
ATOM 1570 C CA . MET A 1 187 ? -1.597 -3.922 -15.637 1.00 89.62 187 MET A CA 1
ATOM 1571 C C . MET A 1 187 ? -2.667 -4.422 -14.659 1.00 89.62 187 MET A C 1
ATOM 1573 O O . MET A 1 187 ? -3.810 -3.970 -14.640 1.00 89.62 187 MET A O 1
ATOM 1577 N N . SER A 1 188 ? -2.274 -5.321 -13.755 1.00 88.88 188 SER A N 1
ATOM 1578 C CA . SER A 1 188 ? -3.144 -5.738 -12.650 1.00 88.88 188 SER A CA 1
ATOM 1579 C C . SER A 1 188 ? -3.470 -4.539 -11.728 1.00 88.88 188 SER A C 1
ATOM 1581 O O . SER A 1 188 ? -2.544 -4.005 -11.108 1.00 88.88 188 SER A O 1
ATOM 1583 N N . PRO A 1 189 ? -4.752 -4.162 -11.532 1.00 87.00 189 PRO A N 1
ATOM 1584 C CA . PRO A 1 189 ? -5.130 -2.871 -10.942 1.00 87.00 189 PRO A CA 1
ATOM 1585 C C . PRO A 1 189 ? -4.585 -2.618 -9.527 1.00 87.00 189 PRO A C 1
ATOM 1587 O O . PRO A 1 189 ? -4.176 -1.514 -9.191 1.00 87.00 189 PRO A O 1
ATOM 1590 N N . TRP A 1 190 ? -4.553 -3.639 -8.669 1.00 84.44 190 TRP A N 1
ATOM 1591 C CA . TRP A 1 190 ? -4.266 -3.475 -7.235 1.00 84.44 190 TRP A CA 1
ATOM 1592 C C . TRP A 1 190 ? -2.944 -4.129 -6.808 1.00 84.44 190 TRP A C 1
ATOM 1594 O O . TRP A 1 190 ? -2.842 -4.721 -5.728 1.00 84.44 190 TRP A O 1
ATOM 1604 N N . LYS A 1 191 ? -1.917 -4.086 -7.666 1.00 83.38 191 LYS A N 1
ATOM 1605 C CA . LYS A 1 191 ? -0.550 -4.529 -7.323 1.00 83.38 191 LYS A CA 1
ATOM 1606 C C . LYS A 1 191 ? 0.197 -3.468 -6.506 1.00 83.38 191 LYS A C 1
ATOM 1608 O O . LYS A 1 191 ? -0.399 -2.494 -6.054 1.00 83.38 191 LYS A O 1
ATOM 1613 N N . ALA A 1 192 ? 1.459 -3.747 -6.173 1.00 75.69 192 ALA A N 1
ATOM 1614 C CA . ALA A 1 192 ? 2.283 -2.789 -5.446 1.00 75.69 192 ALA A CA 1
ATOM 1615 C C . ALA A 1 192 ? 2.401 -1.490 -6.268 1.00 75.69 192 ALA A C 1
ATOM 1617 O O . ALA A 1 192 ? 2.593 -1.585 -7.481 1.00 75.69 192 ALA A O 1
ATOM 1618 N N . PRO A 1 193 ? 2.228 -0.318 -5.639 1.00 81.50 193 PRO A N 1
ATOM 1619 C CA . PRO A 1 193 ? 2.367 0.958 -6.324 1.00 81.50 193 PRO A CA 1
ATOM 1620 C C . PRO A 1 193 ? 3.823 1.218 -6.721 1.00 81.50 193 PRO A C 1
ATOM 1622 O O . PRO A 1 193 ? 4.744 0.625 -6.149 1.00 81.50 193 PRO A O 1
ATOM 1625 N N . GLY A 1 194 ? 4.011 2.119 -7.683 1.00 77.56 194 GLY A N 1
ATOM 1626 C CA . GLY A 1 194 ? 5.326 2.622 -8.056 1.00 77.56 194 GLY A CA 1
ATOM 1627 C C . GLY A 1 194 ? 5.884 3.622 -7.032 1.00 77.56 194 GLY A C 1
ATOM 1628 O O . GLY A 1 194 ? 5.326 3.794 -5.944 1.00 77.56 194 GLY A O 1
ATOM 1629 N N . PRO A 1 195 ? 6.984 4.317 -7.371 1.00 76.75 195 PRO A N 1
ATOM 1630 C CA . PRO A 1 195 ? 7.572 5.370 -6.536 1.00 76.75 195 PRO A CA 1
ATOM 1631 C C . PRO A 1 195 ? 6.614 6.533 -6.227 1.00 76.75 195 PRO A C 1
ATOM 1633 O O . PRO A 1 195 ? 6.804 7.245 -5.245 1.00 76.75 195 PRO A O 1
ATOM 1636 N N . ASP A 1 196 ? 5.588 6.718 -7.058 1.00 79.50 196 ASP A N 1
ATOM 1637 C CA . ASP A 1 196 ? 4.510 7.695 -6.878 1.00 79.50 196 ASP A CA 1
ATOM 1638 C C . ASP A 1 196 ? 3.514 7.321 -5.766 1.00 79.50 196 ASP A C 1
ATOM 1640 O O . ASP A 1 196 ? 2.754 8.174 -5.311 1.00 79.50 196 ASP A O 1
ATOM 1644 N N . GLY A 1 197 ? 3.520 6.069 -5.301 1.00 81.62 197 GLY A N 1
ATOM 1645 C CA . GLY A 1 197 ? 2.623 5.580 -4.260 1.00 81.62 197 GLY A CA 1
ATOM 1646 C C . GLY A 1 197 ? 1.206 5.241 -4.735 1.00 81.62 197 GLY A C 1
ATOM 1647 O O . GLY A 1 197 ? 0.396 4.818 -3.906 1.00 81.62 197 GLY A O 1
ATOM 1648 N N . PHE A 1 198 ? 0.901 5.340 -6.035 1.00 84.44 198 PHE A N 1
ATOM 1649 C CA . PHE A 1 198 ? -0.424 5.034 -6.583 1.00 84.44 198 PHE A CA 1
ATOM 1650 C C . PHE A 1 198 ? -0.424 3.703 -7.359 1.00 84.44 198 PHE A C 1
ATOM 1652 O O . PHE A 1 198 ? 0.485 3.420 -8.137 1.00 84.44 198 PHE A O 1
ATOM 1659 N N . PRO A 1 199 ? -1.419 2.821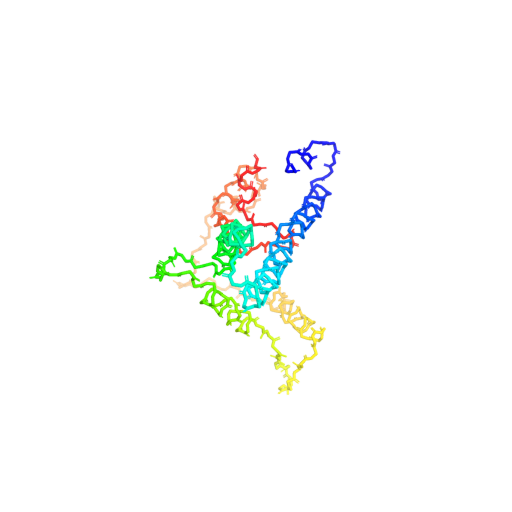 -7.146 1.00 88.38 199 PRO A N 1
ATOM 1660 C CA . PRO A 1 199 ? -1.516 1.569 -7.891 1.00 88.38 199 PRO A CA 1
ATOM 1661 C C . PRO A 1 199 ? -2.067 1.811 -9.305 1.00 88.38 199 PRO A C 1
ATOM 1663 O O . PRO A 1 199 ? -2.824 2.754 -9.522 1.00 88.38 199 PRO A O 1
ATOM 1666 N N . ALA A 1 200 ? -1.787 0.910 -10.253 1.00 88.00 200 ALA A N 1
ATOM 1667 C CA . ALA A 1 200 ? -2.273 1.009 -11.639 1.00 88.00 200 ALA A CA 1
ATOM 1668 C C . ALA A 1 200 ? -3.797 1.234 -11.750 1.00 88.00 200 ALA A C 1
ATOM 1670 O O . ALA A 1 200 ? -4.266 1.989 -12.595 1.00 88.00 200 ALA A O 1
ATOM 1671 N N . GLY A 1 201 ? -4.577 0.640 -10.845 1.00 88.44 201 GLY A N 1
ATOM 1672 C CA . GLY A 1 201 ? -6.031 0.771 -10.786 1.00 88.44 201 GLY A CA 1
ATOM 1673 C C . GLY A 1 201 ? -6.529 2.177 -10.455 1.00 88.44 201 GLY A C 1
ATOM 1674 O O . GLY A 1 201 ? -7.677 2.489 -10.761 1.00 88.44 201 GLY A O 1
ATOM 1675 N N . PHE A 1 202 ? -5.694 3.031 -9.854 1.00 87.44 202 PHE A N 1
ATOM 1676 C CA . PHE A 1 202 ? -5.989 4.458 -9.733 1.00 87.44 202 PHE A CA 1
ATOM 1677 C C . PHE A 1 202 ? -5.997 5.105 -11.122 1.00 87.44 202 PHE A C 1
ATOM 1679 O O . PHE A 1 202 ? -7.009 5.667 -11.523 1.00 87.44 202 PHE A O 1
ATOM 1686 N N . TYR A 1 203 ? -4.922 4.923 -11.892 1.00 88.12 203 TYR A N 1
ATOM 1687 C CA . TYR A 1 203 ? -4.796 5.476 -13.242 1.00 88.12 203 TYR A CA 1
ATOM 1688 C C . TYR A 1 203 ? -5.846 4.926 -14.206 1.00 88.12 203 TYR A C 1
ATOM 1690 O O . TYR A 1 203 ? -6.421 5.687 -14.963 1.00 88.12 203 TYR A O 1
ATOM 1698 N N . GLN A 1 204 ? -6.179 3.636 -14.130 1.00 89.75 204 GLN A N 1
ATOM 1699 C CA . GLN A 1 204 ? -7.239 3.040 -14.958 1.00 89.75 204 GLN A CA 1
ATOM 1700 C C . GLN A 1 204 ? -8.622 3.657 -14.700 1.00 89.75 204 GLN A C 1
ATOM 1702 O O . GLN A 1 204 ? -9.443 3.742 -15.609 1.00 89.75 204 GLN A O 1
ATOM 1707 N N . LYS A 1 205 ? -8.904 4.061 -13.455 1.00 87.31 205 LYS A N 1
ATOM 1708 C CA . LYS A 1 205 ? -10.179 4.689 -13.074 1.00 87.31 205 LYS A CA 1
ATOM 1709 C C . LYS A 1 205 ? -10.207 6.196 -13.309 1.00 87.31 205 LYS A C 1
ATOM 1711 O O . LYS A 1 205 ? -11.289 6.771 -13.338 1.00 87.31 205 LYS A O 1
ATOM 1716 N N . SER A 1 206 ? -9.040 6.820 -13.411 1.00 82.44 206 SER A N 1
ATOM 1717 C CA . SER A 1 206 ? -8.859 8.267 -13.550 1.00 82.44 206 SER A CA 1
ATOM 1718 C C . SER A 1 206 ? -8.203 8.640 -14.885 1.00 82.44 206 SER A C 1
ATOM 1720 O O . SER A 1 206 ? -7.552 9.680 -14.953 1.00 82.44 206 SER A O 1
ATOM 1722 N N . TRP A 1 207 ? -8.333 7.768 -15.893 1.00 83.38 207 TRP A N 1
ATOM 1723 C CA . TRP A 1 207 ? -7.771 7.938 -17.234 1.00 83.38 207 TRP A CA 1
ATOM 1724 C C . TRP A 1 207 ? -8.515 9.001 -18.036 1.00 83.38 207 TRP A C 1
ATOM 1726 O O . TRP A 1 207 ? -9.766 8.939 -18.054 1.00 83.38 207 TRP A O 1
#

Radius of gyration: 27.48 Å; chains: 1; bounding box: 64×47×84 Å

Foldseek 3Di:
DLVVLVPDPDDPLVSLVVVVVVVVVVCCVQVVVLVVLLVVLVVVLVVLVVVCVVVVDDPVSVVVNVVSVVVNVVSLVSLLVVLVVLLPDPDPPDPDSPSVVSVVSNVVVVVVPDDQWDADPVGDIDRDPVVVVVRVVVVVCVVPDDPPPPPPDDDDPPDDDDDDVVVVCVVVDDDDPVNVLVVLVPDDFPDQDDPSRHGSVVVNVVD